Protein AF-A0A970PU96-F1 (afdb_monomer)

Secondary structure (DSSP, 8-state):
-PPP---PPPPEEEEEEEEEEEEEEETTEEEEEEEEEEEEE-S-SSS-EEEEEEEEEEEEEEGGGGHHHHS-TT-EEEEEEEEEEEEEEEEEEEEE--HHHHHHTT--TT-TTPPPP-PSPTTS-SEEEEE-PEEEEEEEEEEEEE-TTS-EEEEEEEEEEEEE--EEEEEETTEEEEEEGGGT-SS-EEEEEEEEE---

Sequence (200 aa):
GQAAAGTQAVECHWIMEVDEQVDKDIEGVKHSYHLVLLMEKAGGTDKTGTYTGKLLLKTEQDIASAQEAVFEDEIGLKGTNTIESHADGLKMNIVPFAGDVFAQYGFTKESPDAPLLPLAPIGEYDAMALVKPELSSTQTYSVVMTMEDGETADMSDVKTFISPILVKILISGADVNVCLQELNLSGGFKGTLTGIPTAP

Structure (mmCIF, N/CA/C/O backbone):
data_AF-A0A970PU96-F1
#
_entry.id   AF-A0A970PU96-F1
#
loop_
_atom_site.group_PDB
_atom_site.id
_atom_site.type_symbol
_atom_site.label_atom_id
_atom_site.label_alt_id
_atom_site.label_comp_id
_atom_site.label_asym_id
_atom_site.label_entity_id
_atom_site.label_seq_id
_atom_site.pdbx_PDB_ins_code
_atom_site.Cartn_x
_atom_site.Cartn_y
_atom_site.Cartn_z
_atom_site.occupancy
_atom_site.B_iso_or_equiv
_atom_site.auth_seq_id
_atom_site.auth_comp_id
_atom_site.auth_asym_id
_atom_site.auth_atom_id
_atom_site.pdbx_PDB_model_num
ATOM 1 N N . GLY A 1 1 ? -24.884 -23.558 40.602 1.00 37.28 1 GLY A N 1
ATOM 2 C CA . GLY A 1 1 ? -24.505 -23.068 39.268 1.00 37.28 1 GLY A CA 1
ATOM 3 C C . GLY A 1 1 ? -23.546 -21.922 39.454 1.00 37.28 1 GLY A C 1
ATOM 4 O O . GLY A 1 1 ? -23.935 -20.943 40.072 1.00 37.28 1 GLY A O 1
ATOM 5 N N . GLN A 1 2 ? -22.294 -22.078 39.033 1.00 39.50 2 GLN A N 1
ATOM 6 C CA . GLN A 1 2 ? -21.339 -20.971 38.993 1.00 39.50 2 GLN A CA 1
ATOM 7 C C . GLN A 1 2 ? -21.616 -20.158 37.730 1.00 39.50 2 GLN A C 1
ATOM 9 O O . GLN A 1 2 ? -21.638 -20.713 36.633 1.00 39.50 2 GLN A O 1
ATOM 14 N N . ALA A 1 3 ? -21.888 -18.867 37.907 1.00 43.84 3 ALA A N 1
ATOM 15 C CA . ALA A 1 3 ? -21.963 -17.913 36.814 1.00 43.84 3 ALA A CA 1
ATOM 16 C C . ALA A 1 3 ? -20.580 -17.818 36.157 1.00 43.84 3 ALA A C 1
ATOM 18 O O . ALA A 1 3 ? -19.578 -17.640 36.851 1.00 43.84 3 ALA A O 1
ATOM 19 N N . ALA A 1 4 ? -20.530 -17.970 34.834 1.00 45.22 4 ALA A N 1
ATOM 20 C CA . ALA A 1 4 ? -19.339 -17.674 34.056 1.00 45.22 4 ALA A CA 1
ATOM 21 C C . ALA A 1 4 ? -18.971 -16.204 34.294 1.00 45.22 4 ALA A C 1
ATOM 23 O O . ALA A 1 4 ? -19.791 -15.314 34.064 1.00 45.22 4 ALA A O 1
ATOM 24 N N . ALA A 1 5 ? -17.764 -15.959 34.804 1.00 45.31 5 ALA A N 1
ATOM 25 C CA . ALA A 1 5 ? -17.203 -14.622 34.868 1.00 45.31 5 ALA A CA 1
ATOM 26 C C . ALA A 1 5 ? -17.121 -14.096 33.431 1.00 45.31 5 ALA A C 1
ATOM 28 O O . ALA A 1 5 ? -16.375 -14.638 32.618 1.00 45.31 5 ALA A O 1
ATOM 29 N N . GLY A 1 6 ? -17.944 -13.100 33.101 1.00 47.41 6 GLY A N 1
ATOM 30 C CA . GLY A 1 6 ? -17.861 -12.423 31.816 1.00 47.41 6 GLY A CA 1
ATOM 31 C C . GLY A 1 6 ? -16.491 -11.772 31.712 1.00 47.41 6 GLY A C 1
ATOM 32 O O . GLY A 1 6 ? -16.154 -10.919 32.531 1.00 47.41 6 GLY A O 1
ATOM 33 N N . THR A 1 7 ? -15.684 -12.204 30.749 1.00 56.59 7 THR A N 1
ATOM 34 C CA . THR A 1 7 ? -14.430 -11.544 30.398 1.00 56.59 7 THR A CA 1
ATOM 35 C C . THR A 1 7 ? -14.779 -10.120 29.982 1.00 56.59 7 THR A C 1
ATOM 37 O O . THR A 1 7 ? -15.405 -9.904 28.945 1.00 56.59 7 THR A O 1
ATOM 40 N N . GLN A 1 8 ? -14.466 -9.146 30.834 1.00 70.25 8 GLN A N 1
ATOM 41 C CA . GLN A 1 8 ? -14.677 -7.739 30.522 1.00 70.25 8 GLN A CA 1
ATOM 42 C C . GLN A 1 8 ? -13.802 -7.391 29.316 1.00 70.25 8 GLN A C 1
ATOM 44 O O . GLN A 1 8 ? -12.616 -7.724 29.301 1.00 70.25 8 GLN A O 1
ATOM 49 N N . ALA A 1 9 ? -14.396 -6.784 28.290 1.00 78.44 9 ALA A N 1
ATOM 50 C CA . ALA A 1 9 ? -13.653 -6.386 27.104 1.00 78.44 9 ALA A CA 1
ATOM 51 C C . ALA A 1 9 ? -12.568 -5.373 27.510 1.00 78.44 9 ALA A C 1
ATOM 53 O O . ALA A 1 9 ? -12.850 -4.422 28.242 1.00 78.44 9 ALA A O 1
ATOM 54 N N . VAL A 1 10 ? -11.326 -5.638 27.103 1.00 85.06 10 VAL A N 1
ATOM 55 C CA . VAL A 1 10 ? -10.144 -4.879 27.526 1.00 85.06 10 VAL A CA 1
ATOM 56 C C . VAL A 1 10 ? -9.937 -3.713 26.571 1.00 85.06 10 VAL A C 1
ATOM 58 O O . VAL A 1 10 ? -10.007 -3.891 25.358 1.00 85.06 10 VAL A O 1
ATOM 61 N N . GLU A 1 11 ? -9.701 -2.528 27.122 1.00 90.69 11 GLU A N 1
ATOM 62 C CA . GLU A 1 11 ? -9.338 -1.350 26.339 1.00 90.69 11 GLU A CA 1
ATOM 63 C C . GLU A 1 11 ? -7.955 -1.557 25.712 1.00 90.69 11 GLU A C 1
ATOM 65 O O . GLU A 1 11 ? -6.999 -1.929 26.401 1.00 90.69 11 GLU A O 1
ATOM 70 N N . CYS A 1 12 ? -7.849 -1.319 24.407 1.00 90.75 12 CYS A N 1
ATOM 71 C CA . CYS A 1 12 ? -6.622 -1.549 23.659 1.00 90.75 12 CYS A CA 1
ATOM 72 C C . CYS A 1 12 ? -6.219 -0.319 22.843 1.00 90.75 12 CYS A C 1
ATOM 74 O O . CYS A 1 12 ? -7.051 0.401 22.294 1.00 90.75 12 CYS A O 1
ATOM 76 N N . HIS A 1 13 ? -4.913 -0.130 22.699 1.00 93.06 13 HIS A N 1
ATOM 77 C CA . HIS A 1 13 ? -4.328 0.626 21.606 1.00 93.06 13 HIS A CA 1
ATOM 78 C C . HIS A 1 13 ? -4.137 -0.325 20.425 1.00 93.06 13 HIS A C 1
ATOM 80 O O . HIS A 1 13 ? -3.474 -1.353 20.557 1.00 93.06 13 HIS A O 1
ATOM 86 N N . TRP A 1 14 ? -4.762 -0.017 19.295 1.00 95.62 14 TRP A N 1
ATOM 87 C CA . TRP A 1 14 ? -4.780 -0.902 18.136 1.00 95.62 14 TRP A CA 1
ATOM 88 C C . TRP A 1 14 ? -3.789 -0.419 17.086 1.00 95.62 14 TRP A C 1
ATOM 90 O O . TRP A 1 14 ? -3.858 0.739 16.676 1.00 95.62 14 TRP A O 1
ATOM 100 N N . ILE A 1 15 ? -2.919 -1.315 16.629 1.00 97.00 15 ILE A N 1
ATOM 101 C CA . ILE A 1 15 ? -1.904 -1.050 15.609 1.00 97.00 15 ILE A CA 1
ATOM 102 C C . ILE A 1 15 ? -2.126 -2.011 14.445 1.00 97.00 15 ILE A C 1
ATOM 104 O O . ILE A 1 15 ? -2.176 -3.226 14.639 1.00 97.00 15 ILE A O 1
ATOM 108 N N . MET A 1 16 ? -2.279 -1.461 13.246 1.00 97.62 16 MET A N 1
ATOM 109 C CA . MET A 1 16 ? -2.297 -2.195 11.987 1.00 97.62 16 MET A CA 1
ATOM 110 C C . MET A 1 16 ? -0.993 -1.930 11.243 1.00 97.62 16 MET A C 1
ATOM 112 O O . MET A 1 16 ? -0.669 -0.775 10.960 1.00 97.62 16 MET A O 1
ATOM 116 N N . GLU A 1 17 ? -0.299 -3.008 10.897 1.00 98.00 17 GLU A N 1
ATOM 117 C CA . GLU A 1 17 ? 0.993 -2.976 10.218 1.00 98.00 17 GLU A CA 1
ATOM 118 C C . GLU A 1 17 ? 0.951 -3.857 8.971 1.00 98.00 17 GLU A C 1
ATOM 120 O O . GLU A 1 17 ? 0.563 -5.024 9.030 1.00 98.00 17 GLU A O 1
ATOM 125 N N . VAL A 1 18 ? 1.366 -3.295 7.842 1.00 97.88 18 VAL A N 1
ATOM 126 C CA . VAL A 1 18 ? 1.671 -4.003 6.595 1.00 97.88 18 VAL A CA 1
ATOM 127 C C . VAL A 1 18 ? 3.055 -3.544 6.181 1.00 97.88 18 VAL A C 1
ATOM 129 O O . VAL A 1 18 ? 3.303 -2.342 6.129 1.00 97.88 18 VAL A O 1
ATOM 132 N N . ASP A 1 19 ? 3.929 -4.494 5.895 1.00 98.06 19 ASP A N 1
ATOM 133 C CA . ASP A 1 19 ? 5.249 -4.273 5.316 1.00 98.06 19 ASP A CA 1
ATOM 134 C C . ASP A 1 19 ? 5.531 -5.492 4.439 1.00 98.06 19 ASP A C 1
ATOM 136 O O . ASP A 1 19 ? 6.025 -6.519 4.905 1.00 98.06 19 ASP A O 1
ATOM 140 N N . GLU A 1 20 ? 5.065 -5.433 3.193 1.00 97.06 20 GLU A N 1
ATOM 141 C CA . GLU A 1 20 ? 5.163 -6.568 2.280 1.00 97.06 20 GLU A CA 1
ATOM 142 C C . GLU A 1 20 ? 5.529 -6.119 0.871 1.00 97.06 20 GLU A C 1
ATOM 144 O O . GLU A 1 20 ? 4.997 -5.137 0.339 1.00 97.06 20 GLU A O 1
ATOM 149 N N . GLN A 1 21 ? 6.439 -6.881 0.265 1.00 96.19 21 GLN A N 1
ATOM 150 C CA . GLN A 1 21 ? 6.791 -6.781 -1.139 1.00 96.19 21 GLN A CA 1
ATOM 151 C C . GLN A 1 21 ? 6.145 -7.922 -1.930 1.00 96.19 21 GLN A C 1
ATOM 153 O O . GLN A 1 21 ? 6.238 -9.090 -1.553 1.00 96.19 21 GLN A O 1
ATOM 158 N N . VAL A 1 22 ? 5.529 -7.575 -3.055 1.00 93.06 22 VAL A N 1
ATOM 159 C CA . VAL A 1 22 ? 4.952 -8.502 -4.026 1.00 93.06 22 VAL A CA 1
ATOM 160 C C . VAL A 1 22 ? 5.602 -8.244 -5.376 1.00 93.06 22 VAL A C 1
ATOM 162 O O . VAL A 1 22 ? 5.535 -7.131 -5.896 1.00 93.06 22 VAL A O 1
ATOM 165 N N . ASP A 1 23 ? 6.176 -9.286 -5.968 1.00 92.81 23 ASP A N 1
ATOM 166 C CA . ASP A 1 23 ? 6.758 -9.218 -7.304 1.00 92.81 23 ASP A CA 1
ATOM 167 C C . ASP A 1 23 ? 5.820 -9.866 -8.333 1.00 92.81 23 ASP A C 1
ATOM 169 O O . ASP A 1 23 ? 5.140 -10.861 -8.058 1.00 92.81 23 ASP A O 1
ATOM 173 N N . LYS A 1 24 ? 5.777 -9.297 -9.538 1.00 88.88 24 LYS A N 1
ATOM 174 C CA . LYS A 1 24 ? 5.009 -9.813 -10.672 1.00 88.88 24 LYS A CA 1
ATOM 175 C C . LYS A 1 24 ? 5.795 -9.715 -11.964 1.00 88.88 24 LYS A C 1
ATOM 177 O O . LYS A 1 24 ? 6.539 -8.769 -12.176 1.00 88.88 24 LYS A O 1
ATOM 182 N N . ASP A 1 25 ? 5.541 -10.662 -12.850 1.00 86.88 25 ASP A N 1
ATOM 183 C CA . ASP A 1 25 ? 5.904 -10.560 -14.257 1.00 86.88 25 ASP A CA 1
ATOM 184 C C . ASP A 1 25 ? 4.649 -10.159 -15.040 1.00 86.88 25 ASP A C 1
ATOM 186 O O . ASP A 1 25 ? 3.601 -10.806 -14.915 1.00 86.88 25 ASP A O 1
ATOM 190 N N . ILE A 1 26 ? 4.727 -9.049 -15.771 1.00 83.38 26 ILE A N 1
ATOM 191 C CA . ILE A 1 26 ? 3.663 -8.559 -16.643 1.00 83.38 26 ILE A CA 1
ATOM 192 C C . ILE A 1 26 ? 4.275 -8.384 -18.027 1.00 83.38 26 ILE A C 1
ATOM 194 O O . ILE A 1 26 ? 5.062 -7.472 -18.251 1.00 83.38 26 ILE A O 1
ATOM 198 N N . GLU A 1 27 ? 3.906 -9.271 -18.952 1.00 81.31 27 GLU A N 1
ATOM 199 C CA . GLU A 1 27 ? 4.378 -9.227 -20.343 1.00 81.31 27 GLU A CA 1
ATOM 200 C C . GLU A 1 27 ? 5.920 -9.239 -20.463 1.00 81.31 27 GLU A C 1
ATOM 202 O O . GLU A 1 27 ? 6.488 -8.598 -21.342 1.00 81.31 27 GLU A O 1
ATOM 207 N N . GLY A 1 28 ? 6.609 -9.966 -19.572 1.00 81.06 28 GLY A N 1
ATOM 208 C CA . 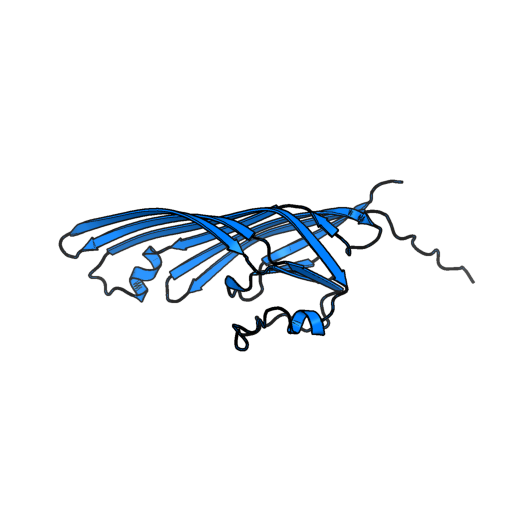GLY A 1 28 ? 8.072 -10.059 -19.531 1.00 81.06 28 GLY A CA 1
ATOM 209 C C . GLY A 1 28 ? 8.748 -8.926 -18.761 1.00 81.06 28 GLY A C 1
ATOM 210 O O . GLY A 1 28 ? 9.954 -8.974 -18.536 1.00 81.06 28 GLY A O 1
ATOM 211 N N . VAL A 1 29 ? 7.991 -7.920 -18.316 1.00 85.31 29 VAL A N 1
ATOM 212 C CA . VAL A 1 29 ? 8.489 -6.867 -17.432 1.00 85.31 29 VAL A CA 1
ATOM 213 C C . VAL A 1 29 ? 8.334 -7.322 -15.987 1.00 85.31 29 VAL A C 1
ATOM 215 O O . VAL A 1 29 ? 7.236 -7.639 -15.529 1.00 85.31 29 VAL A O 1
ATOM 218 N N . LYS A 1 30 ? 9.425 -7.309 -15.228 1.00 91.31 30 LYS A N 1
ATOM 219 C CA . LYS A 1 30 ? 9.403 -7.531 -13.783 1.00 91.31 30 LYS A CA 1
ATOM 220 C C . LYS A 1 30 ? 8.974 -6.254 -13.076 1.00 91.31 30 LYS A C 1
ATOM 222 O O . LYS A 1 30 ? 9.624 -5.214 -13.176 1.00 91.31 30 LYS A O 1
ATOM 227 N N . HIS A 1 31 ? 7.894 -6.370 -12.325 1.00 92.38 31 HIS A N 1
ATOM 228 C CA . HIS A 1 31 ? 7.364 -5.357 -11.435 1.00 92.38 31 HIS A CA 1
ATOM 229 C C . HIS A 1 31 ? 7.593 -5.775 -9.985 1.00 92.38 31 HIS A C 1
ATOM 231 O O . HIS A 1 31 ? 7.280 -6.904 -9.613 1.00 92.38 31 HIS A O 1
ATOM 237 N N . SER A 1 32 ? 8.067 -4.849 -9.161 1.00 95.38 32 SER A N 1
ATOM 238 C CA . SER A 1 32 ? 8.110 -4.996 -7.710 1.00 95.38 32 SER A CA 1
ATOM 239 C C . SER A 1 32 ? 7.213 -3.950 -7.069 1.00 95.38 32 SER A C 1
ATOM 241 O O . SER A 1 32 ? 7.280 -2.769 -7.414 1.00 95.38 32 SER A O 1
ATOM 243 N N . TYR A 1 33 ? 6.355 -4.380 -6.151 1.00 95.81 33 TYR A N 1
ATOM 244 C CA . TYR A 1 33 ? 5.461 -3.511 -5.398 1.00 95.81 33 TYR A CA 1
ATOM 245 C C . TYR A 1 33 ? 5.724 -3.703 -3.914 1.00 95.81 33 TYR A C 1
ATOM 247 O O . TYR A 1 33 ? 5.554 -4.804 -3.406 1.00 95.81 33 TYR A O 1
ATOM 255 N N . HIS A 1 34 ? 6.085 -2.642 -3.203 1.00 97.62 34 HIS A N 1
ATOM 256 C CA . HIS A 1 34 ? 6.305 -2.665 -1.759 1.00 97.62 34 HIS A CA 1
ATOM 257 C C . HIS A 1 34 ? 5.325 -1.716 -1.081 1.00 97.62 34 HIS A C 1
ATOM 259 O O . HIS A 1 34 ? 5.324 -0.514 -1.358 1.00 97.62 34 HIS A O 1
ATOM 265 N N . LEU A 1 35 ? 4.460 -2.263 -0.226 1.00 97.75 35 LEU A N 1
ATOM 266 C CA . LEU A 1 35 ? 3.501 -1.491 0.556 1.00 97.75 35 LEU A CA 1
ATOM 267 C C . LEU A 1 35 ? 3.922 -1.485 2.020 1.00 97.75 35 LEU A C 1
ATOM 269 O O . LEU A 1 35 ? 4.015 -2.538 2.648 1.00 97.75 35 LEU A O 1
ATOM 273 N N . VAL A 1 36 ? 4.055 -0.279 2.568 1.00 98.19 36 VAL A N 1
ATOM 274 C CA . VAL A 1 36 ? 4.124 -0.039 4.005 1.00 98.19 36 VAL A CA 1
ATOM 275 C C . VAL A 1 36 ? 2.868 0.714 4.436 1.00 98.19 36 VAL A C 1
ATOM 277 O O . VAL A 1 36 ? 2.602 1.823 3.970 1.00 98.19 36 VAL A O 1
ATOM 280 N N . LEU A 1 37 ? 2.086 0.124 5.335 1.00 97.88 37 LEU A N 1
ATOM 281 C CA . LEU A 1 37 ? 0.922 0.747 5.964 1.00 97.88 37 LEU A CA 1
ATOM 282 C C . LEU A 1 37 ? 1.091 0.647 7.476 1.00 97.88 37 LEU A C 1
ATOM 284 O O . LEU A 1 37 ? 1.153 -0.453 8.015 1.00 97.88 37 LEU A O 1
ATOM 288 N N . LEU A 1 38 ? 1.115 1.791 8.152 1.00 97.81 38 LEU A N 1
ATOM 289 C CA . LEU A 1 38 ? 1.145 1.855 9.610 1.00 97.81 38 LEU A CA 1
ATOM 290 C C . LEU A 1 38 ? -0.011 2.726 10.075 1.00 97.81 38 LEU A C 1
ATOM 292 O O . LEU A 1 38 ? -0.047 3.919 9.771 1.00 97.81 38 LEU A O 1
ATOM 296 N N . MET A 1 39 ? -0.962 2.127 10.784 1.00 97.69 39 MET A N 1
ATOM 297 C CA . MET A 1 39 ? -2.206 2.773 11.185 1.00 97.69 39 MET A CA 1
ATOM 298 C C . MET A 1 39 ? -2.508 2.485 12.649 1.00 97.69 39 MET A C 1
ATOM 300 O O . MET A 1 39 ? -2.465 1.340 13.086 1.00 97.69 39 MET A O 1
ATOM 304 N N . GLU A 1 40 ? -2.902 3.514 13.389 1.00 97.19 40 GLU A N 1
ATOM 305 C CA . GLU A 1 40 ? -3.177 3.410 14.818 1.00 97.19 40 GLU A CA 1
ATOM 306 C C . GLU A 1 40 ? -4.592 3.874 15.150 1.00 97.19 40 GLU A C 1
ATOM 308 O O . GLU A 1 40 ? -5.083 4.872 14.614 1.00 97.19 40 GLU A O 1
ATOM 313 N N . LYS A 1 41 ? -5.228 3.184 16.095 1.00 95.38 41 LYS A N 1
ATOM 314 C CA . LYS A 1 41 ? -6.453 3.626 16.761 1.00 95.38 41 LYS A CA 1
ATOM 315 C C . LYS A 1 41 ? -6.209 3.694 18.264 1.00 95.38 41 LYS A C 1
ATOM 317 O O . LYS A 1 41 ? -5.859 2.707 18.913 1.00 95.38 41 LYS A O 1
ATOM 322 N N . ALA A 1 42 ? -6.433 4.878 18.825 1.00 87.25 42 ALA A N 1
ATOM 323 C CA . ALA A 1 42 ? -6.397 5.081 20.264 1.00 87.25 42 ALA A CA 1
ATOM 324 C C . ALA A 1 42 ? -7.686 4.552 20.908 1.00 87.25 42 ALA A C 1
ATOM 326 O O . ALA A 1 42 ? -8.780 5.022 20.588 1.00 87.25 42 ALA A O 1
ATOM 327 N N . GLY A 1 43 ? -7.535 3.607 21.834 1.00 82.69 43 GLY A N 1
ATOM 328 C CA . GLY A 1 43 ? -8.625 3.091 22.651 1.00 82.69 43 GLY A CA 1
ATOM 329 C C . GLY A 1 43 ? -9.640 2.221 21.904 1.00 82.69 43 GLY A C 1
ATOM 330 O O . GLY A 1 43 ? -9.517 1.882 20.721 1.00 82.69 43 GLY A O 1
ATOM 331 N N . GLY A 1 44 ? -10.693 1.876 22.628 1.00 86.50 44 GLY A N 1
ATOM 332 C CA . GLY A 1 44 ? -11.742 0.945 22.270 1.00 86.50 44 GLY A CA 1
ATOM 333 C C . GLY A 1 44 ? -11.418 -0.502 22.628 1.00 86.50 44 GLY A C 1
ATOM 334 O O . GLY A 1 44 ? -10.272 -0.956 22.621 1.00 86.50 44 GLY A O 1
ATOM 335 N N . THR A 1 45 ? -12.491 -1.246 22.858 1.00 88.38 45 THR A N 1
ATOM 336 C CA . THR A 1 45 ? -12.470 -2.656 23.249 1.00 88.38 45 THR A CA 1
ATOM 337 C C . THR A 1 45 ? -12.548 -3.623 22.067 1.00 88.38 45 THR A C 1
ATOM 339 O O . THR A 1 45 ? -12.498 -4.839 22.252 1.00 88.38 45 THR A O 1
ATOM 342 N N . ASP A 1 46 ? -12.662 -3.096 20.846 1.00 89.50 46 ASP A N 1
ATOM 343 C CA . ASP A 1 46 ? -12.696 -3.860 19.604 1.00 89.50 46 ASP A CA 1
ATOM 344 C C . ASP A 1 46 ? -11.888 -3.189 18.478 1.00 89.50 46 ASP A C 1
ATOM 346 O O . ASP A 1 46 ? -11.475 -2.025 18.565 1.00 89.50 46 ASP A O 1
ATOM 350 N N . LYS A 1 47 ? -11.674 -3.955 17.402 1.00 90.19 47 LYS A N 1
ATOM 351 C CA . LYS A 1 47 ? -10.889 -3.554 16.229 1.00 90.19 47 LYS A CA 1
ATOM 352 C C . LYS A 1 47 ? -11.544 -2.504 15.333 1.00 90.19 47 LYS A C 1
ATOM 354 O O . LYS A 1 47 ? -10.861 -1.950 14.474 1.00 90.19 47 LYS A O 1
ATOM 359 N N . THR A 1 48 ? -12.836 -2.238 15.483 1.00 94.00 48 THR A N 1
ATOM 360 C CA . THR A 1 48 ? -13.560 -1.274 14.648 1.00 94.00 48 THR A CA 1
ATOM 361 C C . THR A 1 48 ? -13.324 0.152 15.135 1.00 94.00 48 THR A C 1
ATOM 363 O O . THR A 1 48 ? -12.924 0.382 16.274 1.00 94.00 48 THR A O 1
ATOM 366 N N . GLY A 1 49 ? -13.541 1.132 14.261 1.00 94.44 49 GLY A N 1
ATOM 367 C CA . GLY A 1 49 ? -13.386 2.553 14.553 1.00 94.44 49 GLY A CA 1
ATOM 368 C C . GLY A 1 49 ? -12.401 3.253 13.625 1.00 94.44 49 GLY A C 1
ATOM 369 O O . GLY A 1 49 ? -12.007 2.738 12.580 1.00 94.44 49 GLY A O 1
ATOM 370 N N . THR A 1 50 ? -12.040 4.477 13.992 1.00 96.44 50 THR A N 1
ATOM 371 C CA . THR A 1 50 ? -11.177 5.334 13.182 1.00 96.44 50 THR A CA 1
ATOM 372 C C . THR A 1 50 ? -9.710 5.067 13.483 1.00 96.44 50 THR A C 1
ATOM 374 O O . THR A 1 50 ? -9.286 5.210 14.627 1.00 96.44 50 THR A O 1
ATOM 377 N N . TYR A 1 51 ? -8.945 4.770 12.438 1.00 97.25 51 TYR A N 1
ATOM 378 C CA . TYR A 1 51 ? -7.494 4.664 12.477 1.00 97.25 51 TYR A CA 1
ATOM 379 C C . TYR A 1 51 ? -6.871 5.847 11.743 1.00 97.25 51 TYR A C 1
ATOM 381 O O . TYR A 1 51 ? -7.411 6.329 10.740 1.00 97.25 51 TYR A O 1
ATOM 389 N N . THR A 1 52 ? -5.720 6.294 12.231 1.00 97.38 52 THR A N 1
ATOM 390 C CA . THR A 1 52 ? -4.902 7.338 11.613 1.00 97.38 52 THR A CA 1
ATOM 391 C C . THR A 1 52 ? -3.468 6.874 11.454 1.00 97.38 52 THR A C 1
ATOM 393 O O . THR A 1 52 ? -2.950 6.196 12.335 1.00 97.38 52 THR A O 1
ATOM 396 N N . GLY A 1 53 ? -2.817 7.245 10.358 1.00 96.69 53 GLY A N 1
ATOM 397 C CA . GLY A 1 53 ? -1.461 6.781 10.116 1.00 96.69 53 GLY A CA 1
ATOM 398 C C . GLY A 1 53 ? -0.894 7.200 8.774 1.00 96.69 53 GLY A C 1
ATOM 399 O O . GLY A 1 53 ? -1.145 8.313 8.304 1.00 96.69 53 GLY A O 1
ATOM 400 N N . LYS A 1 54 ? -0.082 6.324 8.189 1.00 96.94 54 LYS A N 1
ATOM 401 C CA . LYS A 1 54 ? 0.682 6.596 6.973 1.00 96.94 54 LYS A CA 1
ATOM 402 C C . LYS A 1 54 ? 0.656 5.412 6.024 1.00 96.94 54 LYS A C 1
ATOM 404 O O . LYS A 1 54 ? 0.610 4.263 6.456 1.00 96.94 54 LYS A O 1
ATOM 409 N N . LEU A 1 55 ? 0.742 5.725 4.739 1.00 96.88 55 LEU A N 1
ATOM 410 C CA . LEU A 1 55 ? 0.903 4.758 3.662 1.00 96.88 55 LEU A CA 1
ATOM 411 C C . LEU A 1 55 ? 2.105 5.167 2.816 1.00 96.88 55 LEU A C 1
ATOM 413 O O . LEU A 1 55 ? 2.211 6.333 2.436 1.00 96.88 55 LEU A O 1
ATOM 417 N N . LEU A 1 56 ? 2.964 4.205 2.501 1.00 97.38 56 LEU A N 1
ATOM 418 C CA . LEU A 1 56 ? 3.997 4.301 1.480 1.00 97.38 56 LEU A CA 1
ATOM 419 C C . LEU A 1 56 ? 3.810 3.144 0.504 1.00 97.38 56 LEU A C 1
ATOM 421 O O . LEU A 1 56 ? 3.717 1.992 0.911 1.00 97.38 56 LEU A O 1
ATOM 425 N N . LEU A 1 57 ? 3.761 3.458 -0.783 1.00 97.25 57 LEU A N 1
ATOM 426 C CA . LEU A 1 57 ? 3.759 2.484 -1.861 1.00 97.25 57 LEU A CA 1
ATOM 427 C C . LEU A 1 57 ? 4.946 2.782 -2.766 1.00 97.25 57 LEU A C 1
ATOM 429 O O . LEU A 1 57 ? 5.019 3.856 -3.361 1.00 97.25 57 LEU A O 1
ATOM 433 N N . LYS A 1 58 ? 5.841 1.813 -2.907 1.00 97.12 58 LYS A N 1
ATOM 434 C CA . LYS A 1 58 ? 6.905 1.843 -3.900 1.00 97.12 58 LYS A CA 1
ATOM 435 C C . LYS A 1 58 ? 6.574 0.864 -5.013 1.00 97.12 58 LYS A C 1
ATOM 437 O O . LYS A 1 58 ? 6.216 -0.279 -4.755 1.00 97.12 58 LYS A O 1
ATOM 442 N N . THR A 1 59 ? 6.680 1.322 -6.250 1.00 95.38 59 THR A N 1
ATOM 443 C CA . THR A 1 59 ? 6.588 0.492 -7.448 1.00 95.38 59 THR A CA 1
ATOM 444 C C . THR A 1 59 ? 7.893 0.609 -8.209 1.00 95.38 59 THR A C 1
ATOM 446 O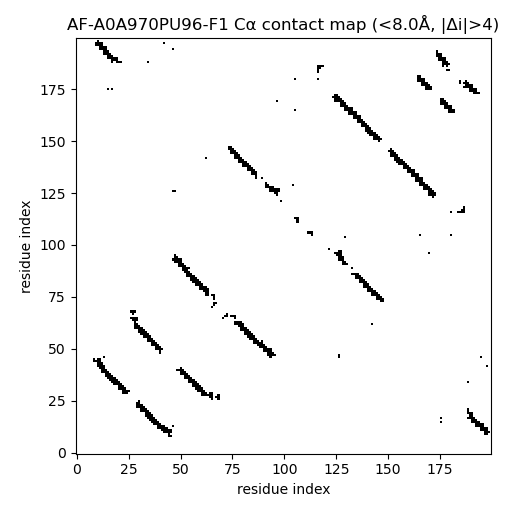 O . THR A 1 59 ? 8.344 1.718 -8.475 1.00 95.38 59 THR A O 1
ATOM 449 N N . GLU A 1 60 ? 8.481 -0.511 -8.592 1.00 95.38 60 GLU A N 1
ATOM 450 C CA . GLU A 1 60 ? 9.654 -0.568 -9.456 1.00 95.38 60 GLU A CA 1
ATOM 451 C C . GLU A 1 60 ? 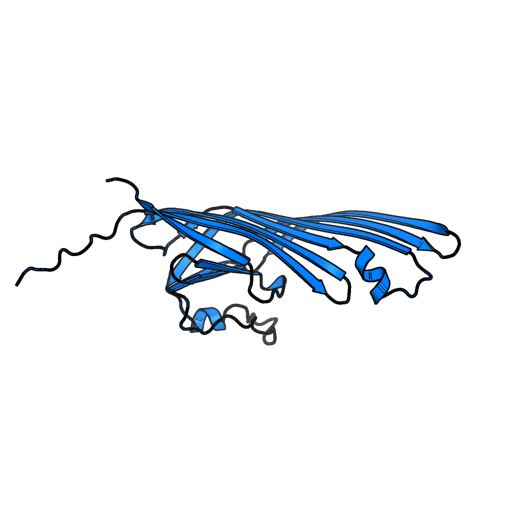9.350 -1.440 -10.667 1.00 95.38 60 GLU A C 1
ATOM 453 O O . GLU A 1 60 ? 8.706 -2.479 -10.550 1.00 95.38 60 GLU A O 1
ATOM 458 N N . GLN A 1 61 ? 9.794 -1.004 -11.839 1.00 92.62 61 GLN A N 1
ATOM 459 C CA . GLN A 1 61 ? 9.711 -1.753 -13.085 1.00 92.62 61 GLN A CA 1
ATOM 460 C C . GLN A 1 61 ? 11.127 -1.903 -13.626 1.00 92.62 61 GLN A C 1
ATOM 462 O O . GLN A 1 61 ? 11.809 -0.899 -13.854 1.00 92.62 61 GLN A O 1
ATOM 467 N N . ASP A 1 62 ? 11.559 -3.143 -13.822 1.00 89.81 62 ASP A N 1
ATOM 468 C CA . ASP A 1 62 ? 12.826 -3.460 -14.468 1.00 89.81 62 ASP A CA 1
ATOM 469 C C . ASP A 1 62 ? 12.609 -3.524 -15.979 1.00 89.81 62 ASP A C 1
ATOM 471 O O . ASP A 1 62 ? 12.141 -4.520 -16.527 1.00 89.81 62 ASP A O 1
ATOM 475 N N . ILE A 1 63 ? 12.952 -2.443 -16.669 1.00 82.12 63 ILE A N 1
ATOM 476 C CA . ILE A 1 63 ? 12.742 -2.325 -18.113 1.00 82.12 63 ILE A CA 1
ATOM 477 C C . ILE A 1 63 ? 13.693 -3.262 -18.871 1.00 82.12 63 ILE A C 1
ATOM 479 O O . ILE A 1 63 ? 13.375 -3.689 -19.978 1.00 82.12 63 ILE A O 1
ATOM 483 N N . ALA A 1 64 ? 14.827 -3.643 -18.271 1.00 80.81 64 ALA A N 1
ATOM 484 C CA . ALA A 1 64 ? 15.765 -4.566 -18.904 1.00 80.81 64 ALA A CA 1
ATOM 485 C C . ALA A 1 64 ? 15.168 -5.968 -19.078 1.00 80.81 64 ALA A C 1
ATOM 487 O O . ALA A 1 64 ? 15.480 -6.656 -20.045 1.00 80.81 64 ALA A O 1
ATOM 488 N N . SER A 1 65 ? 14.263 -6.376 -18.184 1.00 78.88 65 SER A N 1
ATOM 489 C CA . SER A 1 65 ? 13.567 -7.662 -18.314 1.00 78.88 65 SER A CA 1
ATOM 490 C C . SER A 1 65 ? 12.662 -7.745 -19.553 1.00 78.88 65 SER A C 1
ATOM 492 O O . SER A 1 65 ? 12.483 -8.829 -20.101 1.00 78.88 65 SER A O 1
ATOM 494 N N . ALA A 1 66 ? 12.209 -6.600 -20.080 1.00 71.25 66 ALA A N 1
ATOM 495 C CA . ALA A 1 66 ? 11.425 -6.529 -21.313 1.00 71.25 66 ALA A CA 1
ATOM 496 C C . ALA A 1 66 ? 12.227 -6.892 -22.574 1.00 71.25 66 ALA A C 1
ATOM 498 O O . ALA A 1 66 ? 11.624 -7.141 -23.617 1.00 71.25 66 ALA A O 1
ATOM 499 N N . GLN A 1 67 ? 13.566 -6.887 -22.507 1.00 70.44 67 GLN A N 1
ATOM 500 C CA . GLN A 1 67 ? 14.422 -7.110 -23.672 1.00 70.44 67 GLN A 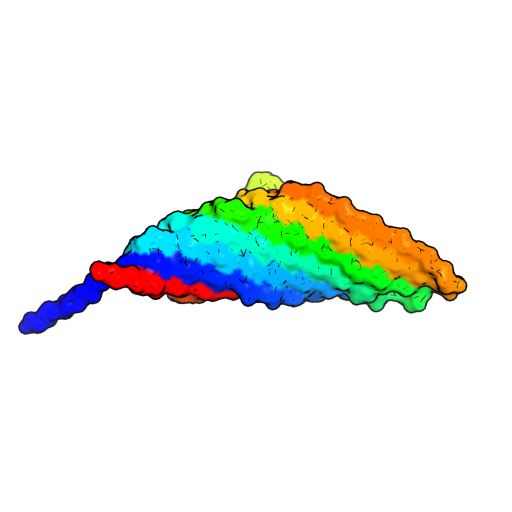CA 1
ATOM 501 C C . GLN A 1 67 ? 14.114 -8.463 -24.323 1.00 70.44 67 GLN A C 1
ATOM 503 O O . GLN A 1 67 ? 13.780 -8.491 -25.498 1.00 70.44 67 GLN A O 1
ATOM 508 N N . GLU A 1 68 ? 14.089 -9.547 -23.546 1.00 64.94 68 GLU A N 1
ATOM 509 C CA . GLU A 1 68 ? 13.806 -10.900 -24.056 1.00 64.94 68 GLU A CA 1
ATOM 510 C C . GLU A 1 68 ? 12.366 -11.070 -24.578 1.00 64.94 68 GLU A C 1
ATOM 512 O O . GLU A 1 68 ? 12.098 -11.965 -25.378 1.00 64.94 68 GLU A O 1
ATOM 517 N N . ALA A 1 69 ? 11.429 -10.234 -24.122 1.00 62.50 69 ALA A N 1
ATOM 518 C CA . ALA A 1 69 ? 10.010 -10.347 -24.455 1.00 62.50 69 ALA A CA 1
ATOM 519 C C . ALA A 1 69 ? 9.586 -9.494 -25.662 1.00 62.50 69 ALA A C 1
ATOM 521 O O . ALA A 1 69 ? 8.604 -9.828 -26.327 1.00 62.50 69 ALA A O 1
ATOM 522 N N . VAL A 1 70 ? 10.291 -8.390 -25.931 1.00 62.81 70 VAL A N 1
ATOM 523 C CA . VAL A 1 70 ? 9.860 -7.360 -26.893 1.00 62.81 70 VAL A CA 1
ATOM 524 C C . VAL A 1 70 ? 10.875 -7.128 -28.010 1.00 62.81 70 VAL A C 1
ATOM 526 O O . VAL A 1 70 ? 10.474 -6.790 -29.124 1.00 62.81 70 VAL A O 1
ATOM 529 N N . PHE A 1 71 ? 12.169 -7.304 -27.745 1.00 63.25 71 PHE A N 1
ATOM 530 C CA . PHE A 1 71 ? 13.228 -6.995 -28.699 1.00 63.25 71 PHE A CA 1
ATOM 531 C C . PHE A 1 71 ? 13.988 -8.281 -29.042 1.00 63.25 71 PHE A C 1
ATOM 533 O O . PHE A 1 71 ? 14.629 -8.882 -28.186 1.00 63.25 71 PHE A O 1
ATOM 540 N N . GLU A 1 72 ? 13.915 -8.718 -30.304 1.00 59.75 72 GLU A N 1
ATOM 541 C CA . GLU A 1 72 ? 14.884 -9.688 -30.836 1.00 59.75 72 GLU A CA 1
ATOM 542 C C . GLU A 1 72 ? 16.302 -9.109 -30.620 1.00 59.75 72 GLU A C 1
ATOM 544 O O . GLU A 1 72 ? 16.439 -7.886 -30.591 1.00 59.75 72 GLU A O 1
ATOM 549 N N . ASP A 1 73 ? 17.316 -9.963 -30.403 1.00 62.69 73 ASP A N 1
ATOM 550 C CA . ASP A 1 73 ? 18.666 -9.710 -29.823 1.00 62.69 73 ASP A CA 1
ATOM 551 C C . ASP A 1 73 ? 19.512 -8.526 -30.386 1.00 62.69 73 ASP A C 1
ATOM 553 O O . ASP A 1 73 ? 20.671 -8.340 -30.012 1.00 62.69 73 ASP A O 1
ATOM 557 N N . GLU A 1 74 ? 18.951 -7.717 -31.273 1.00 64.50 74 GLU A N 1
ATOM 558 C CA . GLU A 1 74 ? 19.530 -6.598 -32.014 1.00 64.50 74 GLU A CA 1
ATOM 559 C C . GLU A 1 74 ? 19.520 -5.264 -31.231 1.00 64.50 74 GLU A C 1
ATOM 561 O O . GLU A 1 74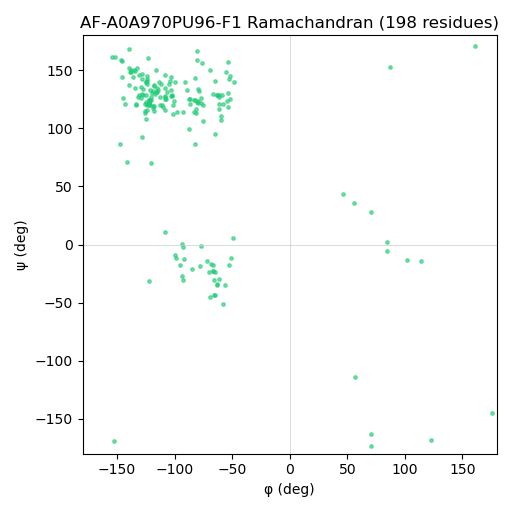 ? 20.315 -4.368 -31.517 1.00 64.50 74 GLU A O 1
ATOM 566 N N . ILE A 1 75 ? 18.667 -5.108 -30.205 1.00 73.38 75 ILE A N 1
ATOM 567 C CA . ILE A 1 75 ? 18.591 -3.874 -29.395 1.00 73.38 75 ILE A CA 1
ATOM 568 C C . ILE A 1 75 ? 18.784 -4.186 -27.908 1.00 73.38 75 ILE A C 1
ATOM 570 O O . ILE A 1 75 ? 18.022 -4.932 -27.295 1.00 73.38 75 ILE A O 1
ATOM 574 N N . GLY A 1 76 ? 19.791 -3.559 -27.297 1.00 78.50 76 GLY A N 1
ATOM 575 C CA . GLY A 1 76 ? 20.010 -3.602 -25.855 1.00 78.50 76 GLY A CA 1
ATOM 576 C C . GLY A 1 76 ? 19.132 -2.582 -25.139 1.00 78.50 76 GLY A C 1
ATOM 577 O O . GLY A 1 76 ? 19.232 -1.388 -25.421 1.00 78.50 76 GLY A O 1
ATOM 578 N N . LEU A 1 77 ? 18.317 -3.023 -24.180 1.00 81.88 77 LEU A N 1
ATOM 579 C CA . LEU A 1 77 ? 17.494 -2.132 -23.367 1.00 81.88 77 LEU A CA 1
ATOM 580 C C . LEU A 1 77 ? 17.829 -2.321 -21.892 1.00 81.88 77 LEU A C 1
ATOM 582 O O . LEU A 1 77 ? 17.768 -3.420 -21.352 1.00 81.88 77 LEU A O 1
ATOM 586 N N . LYS A 1 78 ? 18.189 -1.230 -21.219 1.00 86.12 78 LYS A N 1
ATOM 587 C CA . LYS A 1 78 ? 18.410 -1.210 -19.772 1.00 86.12 78 LYS A CA 1
ATOM 588 C C . LYS A 1 78 ? 17.666 -0.046 -19.173 1.00 86.12 78 LYS A C 1
ATOM 590 O O . LYS A 1 78 ? 17.599 1.020 -19.773 1.00 86.12 78 LYS A O 1
ATOM 595 N N . GLY A 1 79 ? 17.155 -0.216 -17.967 1.00 86.81 79 GLY A N 1
ATOM 596 C CA . GLY A 1 79 ? 16.544 0.897 -17.276 1.00 86.81 79 GLY A CA 1
ATOM 597 C C . GLY A 1 79 ? 15.630 0.482 -16.154 1.00 86.81 79 GLY A C 1
ATOM 598 O O . GLY A 1 79 ? 15.292 -0.690 -15.998 1.00 86.81 79 GLY A O 1
ATOM 599 N N . THR A 1 80 ? 15.211 1.481 -15.398 1.00 90.00 80 THR A N 1
ATOM 600 C CA . THR A 1 80 ? 14.233 1.323 -14.335 1.00 90.00 80 THR A CA 1
ATOM 601 C C . THR A 1 80 ? 13.196 2.428 -14.418 1.00 90.00 80 THR A C 1
ATOM 603 O O . THR A 1 80 ? 13.477 3.549 -14.849 1.00 90.00 80 THR A O 1
ATOM 606 N N . ASN A 1 81 ? 11.981 2.104 -13.995 1.00 92.62 81 ASN A N 1
ATOM 607 C CA . ASN A 1 81 ? 10.945 3.078 -13.694 1.00 92.62 81 ASN A CA 1
ATOM 608 C C . ASN A 1 81 ? 10.492 2.848 -12.253 1.00 92.62 81 ASN A C 1
ATOM 610 O O . ASN A 1 81 ? 9.955 1.791 -11.931 1.00 92.62 81 ASN A O 1
ATOM 614 N N . THR A 1 82 ? 10.727 3.828 -11.391 1.00 96.00 82 THR A N 1
ATOM 615 C CA . THR A 1 82 ? 10.382 3.781 -9.972 1.00 96.00 82 THR A CA 1
ATOM 616 C C . THR A 1 82 ? 9.335 4.838 -9.675 1.00 96.00 82 THR A C 1
ATOM 618 O O . THR A 1 82 ? 9.505 5.997 -10.042 1.00 96.00 82 THR A O 1
ATOM 621 N N . ILE A 1 83 ? 8.270 4.458 -8.978 1.00 96.50 83 ILE A N 1
ATOM 622 C CA . ILE A 1 83 ? 7.254 5.365 -8.448 1.00 96.50 83 ILE A CA 1
ATOM 623 C C . ILE A 1 83 ? 7.215 5.181 -6.937 1.00 96.50 83 ILE A C 1
ATOM 625 O O . ILE A 1 83 ? 6.928 4.089 -6.454 1.00 96.50 83 ILE A O 1
ATOM 629 N N . GLU A 1 84 ? 7.480 6.249 -6.197 1.00 97.69 84 GLU A N 1
ATOM 630 C CA . GLU A 1 84 ? 7.310 6.295 -4.746 1.00 97.69 84 GLU A CA 1
ATOM 631 C C . GLU A 1 84 ? 6.135 7.204 -4.404 1.00 97.69 84 GLU A C 1
ATOM 633 O O . GLU A 1 84 ? 6.151 8.400 -4.698 1.00 97.69 84 GLU A O 1
ATOM 638 N N . SER A 1 85 ? 5.115 6.629 -3.779 1.00 97.19 85 SER A N 1
ATOM 639 C CA . SER A 1 85 ? 3.867 7.283 -3.408 1.00 97.19 85 SER A CA 1
ATOM 640 C C . SER A 1 85 ? 3.695 7.266 -1.896 1.00 97.19 85 SER A C 1
ATOM 642 O O . SER A 1 85 ? 3.905 6.236 -1.261 1.00 97.19 85 SER A O 1
ATOM 644 N N . HIS A 1 86 ? 3.271 8.382 -1.307 1.00 96.62 86 HIS A N 1
ATOM 645 C CA . HIS A 1 86 ? 3.020 8.465 0.130 1.00 96.62 86 HIS A CA 1
ATOM 646 C C . HIS A 1 86 ? 1.763 9.269 0.465 1.00 96.62 86 HIS A C 1
ATOM 648 O O . HIS A 1 86 ? 1.375 10.194 -0.252 1.00 96.62 86 HIS A O 1
ATOM 654 N N . ALA A 1 87 ? 1.153 8.924 1.595 1.00 95.12 87 ALA A N 1
ATOM 655 C CA . ALA A 1 87 ? 0.152 9.735 2.270 1.00 95.12 87 ALA A CA 1
ATOM 656 C C . ALA A 1 87 ? 0.463 9.793 3.766 1.00 95.12 87 ALA A C 1
ATOM 658 O O . ALA A 1 87 ? 0.469 8.769 4.454 1.00 95.12 87 ALA A O 1
ATOM 659 N N . ASP A 1 88 ? 0.680 11.006 4.266 1.00 90.12 88 ASP A N 1
ATOM 660 C CA . ASP A 1 88 ? 0.772 11.289 5.692 1.00 90.12 88 ASP A CA 1
ATOM 661 C C . ASP A 1 88 ? -0.608 11.645 6.253 1.00 90.12 88 ASP A C 1
ATOM 663 O O . ASP A 1 88 ? -1.383 12.369 5.629 1.00 90.12 88 ASP A O 1
ATOM 667 N N . GLY A 1 89 ? -0.920 11.162 7.457 1.00 89.38 89 GLY A N 1
ATOM 668 C CA . GLY A 1 89 ? -2.192 11.474 8.113 1.00 89.38 89 GLY A CA 1
ATOM 669 C C . GLY A 1 89 ? -3.396 10.802 7.451 1.00 89.38 89 GLY A C 1
ATOM 670 O O . GLY A 1 89 ? -4.512 11.321 7.530 1.00 89.38 89 GLY A O 1
ATOM 671 N N . LEU A 1 90 ? -3.183 9.646 6.813 1.00 93.69 90 LEU A N 1
ATOM 672 C CA . LEU A 1 90 ? -4.250 8.806 6.288 1.00 93.69 90 LEU A CA 1
ATOM 673 C C . LEU A 1 90 ? -5.250 8.517 7.405 1.00 93.69 90 LEU A C 1
ATOM 675 O O . LEU A 1 90 ? -4.862 8.098 8.492 1.00 93.69 90 LEU A O 1
ATOM 679 N N . LYS A 1 91 ? -6.538 8.719 7.131 1.00 94.38 91 LYS A N 1
ATOM 680 C CA . LYS A 1 91 ? -7.626 8.415 8.058 1.00 94.38 91 LYS A CA 1
ATOM 681 C C . LYS A 1 91 ? -8.558 7.401 7.420 1.00 94.38 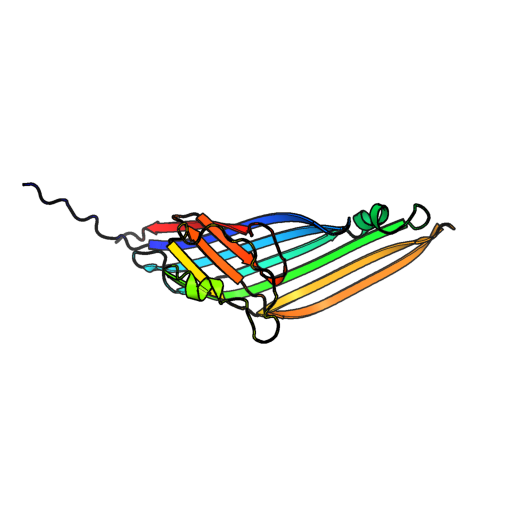91 LYS A C 1
ATOM 683 O O . LYS A 1 91 ? -9.058 7.629 6.322 1.00 94.38 91 LYS A O 1
ATOM 688 N N . MET A 1 92 ? -8.826 6.309 8.123 1.00 92.94 92 MET A N 1
ATOM 689 C CA . MET A 1 92 ? -9.746 5.269 7.665 1.00 92.94 92 MET A CA 1
ATOM 690 C C . MET A 1 92 ? -10.668 4.831 8.793 1.00 92.94 92 MET A C 1
ATOM 692 O O . MET A 1 92 ? -10.293 4.863 9.962 1.00 92.94 92 MET A O 1
ATOM 696 N N . ASN A 1 93 ? -11.875 4.406 8.436 1.00 94.00 93 ASN A N 1
ATOM 697 C CA . ASN A 1 93 ? -12.817 3.826 9.380 1.00 94.00 93 ASN A CA 1
ATOM 698 C C . ASN A 1 93 ? -12.923 2.331 9.105 1.00 94.00 93 ASN A C 1
ATOM 700 O O . ASN A 1 93 ? -13.387 1.934 8.037 1.00 94.00 93 ASN A O 1
ATOM 704 N N . ILE A 1 94 ? -12.503 1.530 10.077 1.00 93.69 94 ILE A N 1
ATOM 705 C CA . ILE A 1 94 ? -12.713 0.089 10.082 1.00 93.69 94 ILE A CA 1
ATOM 706 C C . ILE A 1 94 ? -14.110 -0.171 10.630 1.00 93.69 94 ILE A C 1
ATOM 708 O O . ILE A 1 94 ? -14.453 0.267 11.727 1.00 93.69 94 ILE A O 1
ATOM 712 N N . VAL A 1 95 ? -14.917 -0.881 9.859 1.00 91.75 95 VAL A N 1
ATOM 713 C CA . VAL A 1 95 ? -16.299 -1.236 10.189 1.00 91.75 95 VAL A CA 1
ATOM 714 C C . VAL A 1 95 ? -16.461 -2.755 10.145 1.00 91.75 95 VAL A C 1
ATOM 716 O O . VAL A 1 95 ? -15.634 -3.426 9.520 1.00 91.75 95 VAL A O 1
ATOM 719 N N . PRO A 1 96 ? -17.497 -3.327 10.785 1.00 91.25 96 PRO A N 1
ATOM 720 C CA . PRO A 1 96 ? -17.832 -4.734 10.595 1.00 91.25 96 PRO A CA 1
ATOM 721 C C . PRO A 1 96 ? -17.961 -5.078 9.110 1.00 91.25 96 PRO A C 1
ATOM 723 O O . PRO A 1 96 ? -18.406 -4.249 8.312 1.00 91.25 96 PRO A O 1
ATOM 726 N N . PHE A 1 97 ? -17.557 -6.289 8.738 1.00 86.75 97 PHE A N 1
ATOM 727 C CA . PHE A 1 97 ? -17.583 -6.706 7.343 1.00 86.75 97 PHE A CA 1
ATOM 728 C C . PHE A 1 97 ? -19.016 -6.699 6.785 1.00 86.75 97 PHE A C 1
ATOM 730 O O . PHE A 1 97 ? -19.926 -7.307 7.350 1.00 86.75 97 PHE A O 1
ATOM 737 N N . ALA A 1 98 ? -19.201 -6.009 5.659 1.00 82.19 98 ALA A N 1
ATOM 738 C CA . ALA A 1 98 ? -20.460 -5.903 4.931 1.00 82.19 98 ALA A CA 1
ATOM 739 C C . ALA A 1 98 ? -20.216 -6.270 3.461 1.00 82.19 98 ALA A C 1
ATOM 741 O O . ALA A 1 98 ? -19.807 -5.440 2.646 1.00 82.19 98 ALA A O 1
ATOM 742 N N . GLY A 1 99 ? -20.411 -7.551 3.136 1.00 71.94 99 GLY A N 1
ATOM 743 C CA . GLY A 1 99 ? -20.043 -8.114 1.834 1.00 71.94 99 GLY A CA 1
ATOM 744 C C . GLY A 1 99 ? -20.769 -7.491 0.639 1.00 71.94 99 GLY A C 1
ATOM 745 O O . GLY A 1 99 ? -20.200 -7.411 -0.444 1.00 71.94 99 GLY A O 1
ATOM 746 N N . ASP A 1 100 ? -21.993 -7.005 0.829 1.00 71.38 100 ASP A N 1
ATOM 747 C CA . ASP A 1 100 ? -22.787 -6.308 -0.186 1.00 71.38 100 ASP A CA 1
ATOM 748 C C . ASP A 1 100 ? -22.211 -4.926 -0.532 1.00 71.38 100 ASP A C 1
ATOM 750 O O . ASP A 1 100 ? -22.061 -4.597 -1.709 1.00 71.38 100 ASP A O 1
ATOM 754 N N . VAL A 1 101 ? -21.822 -4.147 0.481 1.00 68.12 101 VAL A N 1
ATOM 755 C CA . VAL A 1 101 ? -21.137 -2.856 0.314 1.00 68.12 101 VAL A CA 1
ATOM 756 C C . VAL A 1 101 ? -19.771 -3.065 -0.327 1.00 68.12 101 VAL A C 1
ATOM 758 O O . VAL A 1 101 ? -19.387 -2.337 -1.240 1.00 68.12 101 VAL A O 1
ATOM 761 N N . PHE A 1 102 ? -19.046 -4.084 0.130 1.00 68.00 102 PHE A N 1
ATOM 762 C CA . PHE A 1 102 ? -17.714 -4.404 -0.357 1.00 68.00 102 PHE A CA 1
ATOM 763 C C . PHE A 1 102 ? -17.713 -4.855 -1.821 1.00 68.00 102 PHE A C 1
ATOM 765 O O . PHE A 1 102 ? -16.896 -4.374 -2.605 1.00 68.00 102 PHE A O 1
ATOM 772 N N . ALA A 1 103 ? -18.660 -5.717 -2.209 1.00 65.75 103 ALA A N 1
ATOM 773 C CA . ALA A 1 103 ? -18.813 -6.178 -3.586 1.00 65.75 103 ALA A CA 1
ATOM 774 C C . ALA A 1 103 ? -19.153 -5.032 -4.544 1.00 65.75 103 ALA A C 1
ATOM 776 O O . ALA A 1 103 ? -18.697 -5.036 -5.679 1.00 65.75 103 ALA A O 1
ATOM 777 N N . GLN A 1 104 ? -19.916 -4.032 -4.097 1.00 60.66 104 GLN A N 1
ATOM 778 C CA . GLN A 1 104 ? -20.254 -2.860 -4.911 1.00 60.66 104 GLN A CA 1
ATOM 779 C C . GLN A 1 104 ? -19.105 -1.843 -5.006 1.00 60.66 104 GLN A C 1
ATOM 781 O O . GLN A 1 104 ? -19.087 -1.003 -5.907 1.00 60.66 104 GLN A O 1
ATOM 786 N N . TYR A 1 105 ? -18.129 -1.899 -4.097 1.00 58.84 105 TYR A N 1
ATOM 787 C CA . TYR A 1 105 ? -17.064 -0.909 -4.028 1.00 58.84 105 TYR A CA 1
ATOM 788 C C . TYR A 1 105 ? -15.956 -1.198 -5.044 1.00 58.84 105 TYR A C 1
ATOM 790 O O . TYR A 1 105 ? -15.262 -2.212 -4.967 1.00 58.84 105 TYR A O 1
ATOM 798 N N . GLY A 1 106 ? -15.763 -0.279 -5.989 1.00 51.12 106 GLY A N 1
ATOM 799 C CA . GLY A 1 106 ? -14.876 -0.456 -7.146 1.00 51.12 106 GLY A CA 1
ATOM 800 C C . GLY A 1 106 ? -15.618 -0.486 -8.483 1.00 51.12 106 GLY A C 1
ATOM 801 O O . GLY A 1 106 ? -14.980 -0.268 -9.509 1.00 51.12 106 GLY A O 1
ATOM 802 N N . PHE A 1 107 ? -16.947 -0.650 -8.465 1.00 47.34 107 PHE A N 1
ATOM 803 C CA . PHE A 1 107 ? -17.824 -0.326 -9.589 1.00 47.34 107 PHE A CA 1
ATOM 804 C C . PHE A 1 107 ? -18.123 1.175 -9.555 1.00 47.34 107 PHE A C 1
ATOM 806 O O . PHE A 1 107 ? -19.094 1.633 -8.951 1.00 47.34 107 PHE A O 1
ATOM 813 N N . THR A 1 108 ? -17.258 1.985 -10.158 1.00 43.06 108 THR A N 1
ATOM 814 C CA . THR A 1 108 ? -17.657 3.356 -10.491 1.00 43.06 108 THR A CA 1
ATOM 815 C C . THR A 1 108 ? -18.566 3.311 -11.721 1.00 43.06 108 THR A C 1
ATOM 817 O O . THR A 1 108 ? -18.475 2.397 -12.539 1.00 43.06 108 THR A O 1
ATOM 820 N N . LYS A 1 109 ? -19.420 4.329 -11.908 1.00 41.81 109 LYS A N 1
ATOM 821 C CA . LYS A 1 109 ? -20.173 4.531 -13.166 1.00 41.81 109 LYS A CA 1
ATOM 822 C C . LYS A 1 109 ? -19.279 4.539 -14.421 1.00 41.81 109 LYS A C 1
ATOM 824 O O . LYS A 1 109 ? -19.800 4.405 -15.520 1.00 41.81 109 LYS A O 1
ATOM 829 N N . GLU A 1 110 ? -17.975 4.738 -14.245 1.00 42.50 110 GLU A N 1
ATOM 830 C CA . GLU A 1 110 ? -16.972 4.887 -15.299 1.00 42.50 110 GLU A CA 1
ATOM 831 C C . GLU A 1 110 ? -16.245 3.572 -15.637 1.00 42.50 110 GLU A C 1
ATOM 833 O O . GLU A 1 110 ? -15.699 3.471 -16.728 1.00 42.50 110 GLU A O 1
ATOM 838 N N . SER A 1 111 ? -16.297 2.555 -14.763 1.00 44.72 111 SER A N 1
ATOM 839 C CA . SER A 1 111 ? -15.741 1.213 -15.015 1.00 44.72 111 SER A CA 1
ATOM 840 C C . SER A 1 111 ? -16.651 0.112 -14.446 1.00 44.72 111 SER A C 1
ATOM 842 O O . SER A 1 111 ? -16.302 -0.534 -13.456 1.00 44.72 111 SER A O 1
ATOM 844 N N . PRO A 1 112 ? -17.829 -0.120 -15.057 1.00 44.25 112 PRO A N 1
ATOM 845 C CA . PRO A 1 112 ? -18.747 -1.191 -14.658 1.00 44.25 112 PRO A CA 1
ATOM 846 C C . PRO A 1 112 ? -18.187 -2.602 -14.910 1.00 44.25 112 PRO A C 1
ATOM 848 O O . PRO A 1 112 ? -18.674 -3.554 -14.309 1.00 44.25 112 PRO A O 1
ATOM 851 N N . ASP A 1 113 ? -17.153 -2.721 -15.748 1.00 45.62 113 ASP A N 1
ATOM 852 C CA . ASP A 1 113 ? -16.557 -3.994 -16.176 1.00 45.62 113 ASP A CA 1
ATOM 853 C C . ASP A 1 113 ? -15.169 -4.258 -15.561 1.00 45.62 113 ASP A C 1
ATOM 855 O O . ASP A 1 113 ? -14.467 -5.174 -15.992 1.00 45.62 113 ASP A O 1
ATOM 859 N N . ALA A 1 114 ? -14.735 -3.468 -14.568 1.00 47.56 114 ALA A N 1
ATOM 860 C CA . ALA A 1 114 ? -13.482 -3.753 -13.871 1.00 47.56 114 ALA A CA 1
ATOM 861 C C . ALA A 1 114 ? -13.595 -5.131 -13.190 1.00 47.56 114 ALA A C 1
ATOM 863 O O . ALA A 1 114 ? -14.501 -5.320 -12.370 1.00 47.56 114 ALA A O 1
ATOM 864 N N . PRO A 1 115 ? -12.721 -6.104 -13.516 1.00 42.47 115 PRO A N 1
ATOM 865 C CA . PRO A 1 115 ? -12.809 -7.426 -12.926 1.00 42.47 115 PRO A CA 1
ATOM 866 C C . PRO A 1 115 ? -12.685 -7.293 -11.412 1.00 42.47 115 PRO A C 1
ATOM 868 O O . PRO A 1 115 ? -11.764 -6.655 -10.895 1.00 42.47 115 PRO A O 1
ATOM 871 N N . LEU A 1 116 ? -13.633 -7.897 -10.697 1.00 47.19 116 LEU A N 1
ATOM 872 C CA . LEU A 1 116 ? -13.474 -8.141 -9.275 1.00 47.19 116 LEU A CA 1
ATOM 873 C C . LEU A 1 116 ? -12.148 -8.883 -9.112 1.00 47.19 116 LEU A C 1
ATOM 875 O O . LEU A 1 116 ? -11.995 -9.987 -9.639 1.00 47.19 116 LEU A O 1
ATOM 879 N N . LEU A 1 117 ? -11.193 -8.297 -8.384 1.00 48.09 117 LEU A N 1
ATOM 880 C CA . LEU A 1 117 ? -10.131 -9.110 -7.807 1.00 48.09 117 LEU A CA 1
ATOM 881 C C . LEU A 1 117 ? -10.845 -10.245 -7.057 1.00 48.09 117 LEU A C 1
ATOM 883 O O . LEU A 1 117 ? -11.747 -9.939 -6.269 1.00 48.09 117 LEU A O 1
ATOM 887 N N . PRO A 1 118 ? -10.542 -11.525 -7.336 1.00 44.25 118 PRO A N 1
ATOM 888 C CA . PRO A 1 118 ? -11.161 -12.631 -6.628 1.00 44.25 118 PRO A CA 1
ATOM 889 C C . PRO A 1 118 ? -10.714 -12.544 -5.170 1.00 44.25 118 PRO A C 1
ATOM 891 O O . PRO A 1 118 ? -9.615 -12.951 -4.801 1.00 44.25 118 PRO A O 1
ATOM 894 N N . LEU A 1 119 ? -11.551 -11.912 -4.356 1.00 48.34 119 LEU A N 1
ATOM 895 C CA . LEU A 1 119 ? -11.370 -11.811 -2.920 1.00 48.34 119 LEU A CA 1
ATOM 896 C C . LEU A 1 119 ? -11.893 -13.118 -2.326 1.00 48.34 119 LEU A C 1
ATOM 898 O O . LEU A 1 119 ? -12.841 -13.708 -2.856 1.00 48.34 119 LEU A O 1
ATOM 902 N N . ALA A 1 120 ? -11.226 -13.604 -1.278 1.00 46.59 120 ALA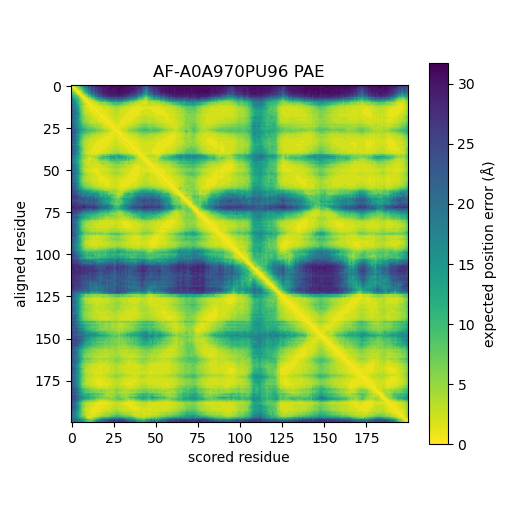 A N 1
ATOM 903 C CA . ALA A 1 120 ? -11.598 -14.848 -0.616 1.00 46.59 120 ALA A CA 1
ATOM 904 C C . ALA A 1 120 ? -13.088 -14.821 -0.198 1.00 46.59 120 ALA A C 1
ATOM 906 O O . ALA A 1 120 ? -13.674 -13.736 -0.088 1.00 46.59 120 ALA A O 1
ATOM 907 N N . PRO A 1 121 ? -13.736 -15.986 -0.015 1.00 47.84 121 PRO A N 1
ATOM 908 C CA . PRO A 1 121 ? -15.172 -16.072 0.215 1.00 47.84 121 PRO A CA 1
ATOM 909 C C . PRO A 1 121 ? -15.664 -15.105 1.301 1.00 47.84 121 PRO A C 1
ATOM 911 O O . PRO A 1 121 ? -15.063 -14.968 2.362 1.00 47.84 121 PRO A O 1
ATOM 914 N N . ILE A 1 122 ? -16.824 -14.497 1.046 1.00 49.62 122 ILE A N 1
ATOM 915 C CA . ILE A 1 122 ? -17.528 -13.473 1.849 1.00 49.62 122 ILE A CA 1
ATOM 916 C C . ILE A 1 122 ? -17.715 -13.863 3.342 1.00 49.62 122 ILE A C 1
ATOM 918 O O . ILE A 1 122 ? -18.070 -13.022 4.158 1.00 49.62 122 ILE A O 1
ATOM 922 N N . GLY A 1 123 ? -17.467 -15.117 3.731 1.00 52.34 123 GLY A N 1
ATOM 923 C CA . GLY A 1 123 ? -17.587 -15.609 5.108 1.00 52.34 123 GLY A CA 1
ATOM 924 C C . GLY A 1 123 ? -16.310 -15.591 5.960 1.00 52.34 123 GLY A C 1
ATOM 925 O O . GLY A 1 123 ? -16.379 -16.045 7.097 1.00 52.34 123 GLY A O 1
ATOM 926 N N . GLU A 1 124 ? -15.164 -15.128 5.448 1.00 68.31 124 GLU A N 1
ATOM 927 C CA . GLU A 1 124 ? -13.874 -15.234 6.161 1.00 68.31 124 GLU A CA 1
ATOM 928 C C . GLU A 1 124 ? -13.432 -13.962 6.900 1.00 68.31 124 GLU A C 1
ATOM 930 O O . GLU A 1 124 ? -12.494 -14.023 7.692 1.00 68.31 124 GLU A O 1
ATOM 935 N N . TYR A 1 125 ? -14.081 -12.818 6.676 1.00 82.69 125 TYR A N 1
ATOM 936 C CA . TYR A 1 125 ? -13.641 -11.533 7.227 1.00 82.69 125 TYR A CA 1
ATOM 937 C C . TYR A 1 125 ? -14.604 -10.992 8.283 1.00 82.69 125 TYR A C 1
ATOM 939 O O . TYR A 1 125 ? -15.819 -10.995 8.102 1.00 82.69 125 TYR A O 1
ATOM 947 N N . ASP A 1 126 ? -14.047 -10.451 9.364 1.00 88.38 126 ASP A N 1
ATOM 948 C CA . ASP A 1 126 ? -14.810 -9.850 10.461 1.00 88.38 126 ASP A CA 1
ATOM 949 C C . ASP A 1 126 ? -14.998 -8.338 10.279 1.00 88.38 126 ASP A C 1
ATOM 951 O O . ASP A 1 126 ? -15.964 -7.754 10.773 1.00 88.38 126 ASP A O 1
ATOM 955 N N . ALA A 1 127 ? -14.040 -7.673 9.626 1.00 91.19 127 ALA A N 1
ATOM 956 C CA . ALA A 1 127 ? -14.027 -6.223 9.473 1.00 91.19 127 ALA A CA 1
ATOM 957 C C . ALA A 1 127 ? -13.409 -5.787 8.140 1.00 91.19 127 ALA A C 1
ATOM 959 O O . ALA A 1 127 ? -12.655 -6.526 7.506 1.00 91.19 127 ALA A O 1
ATOM 960 N N . MET A 1 128 ? -13.736 -4.566 7.724 1.00 91.44 128 MET A N 1
ATOM 961 C CA . MET A 1 128 ? -13.254 -3.961 6.487 1.00 91.44 128 MET A CA 1
ATOM 962 C C . MET A 1 128 ? -13.046 -2.457 6.615 1.00 91.44 128 MET A C 1
ATOM 964 O O . MET A 1 128 ? -13.679 -1.796 7.436 1.00 91.44 128 MET A O 1
ATOM 968 N N . ALA A 1 129 ? -12.215 -1.908 5.736 1.00 90.56 129 ALA A N 1
ATOM 969 C CA . ALA A 1 129 ? -12.154 -0.481 5.459 1.00 90.56 129 ALA A CA 1
ATOM 970 C C . ALA A 1 129 ? -12.025 -0.237 3.954 1.00 90.56 129 ALA A C 1
ATOM 972 O O . ALA A 1 129 ? -11.444 -1.028 3.211 1.00 90.56 129 ALA A O 1
ATOM 973 N N . LEU A 1 130 ? -12.587 0.883 3.516 1.00 88.25 130 LEU A N 1
ATOM 974 C CA . LEU A 1 130 ? -12.543 1.348 2.138 1.00 88.25 130 LEU A CA 1
ATOM 975 C C . LEU A 1 130 ? -12.179 2.825 2.166 1.00 88.25 130 LEU A C 1
ATOM 977 O O . LEU A 1 130 ? -12.874 3.626 2.795 1.00 88.25 130 LEU A O 1
ATOM 981 N N . VAL A 1 131 ? -11.076 3.184 1.520 1.00 88.31 131 VAL A N 1
ATOM 982 C CA . VAL A 1 131 ? -10.592 4.564 1.491 1.00 88.31 131 VAL A CA 1
ATOM 983 C C . VAL A 1 131 ? -9.946 4.853 0.143 1.00 88.31 131 VAL A C 1
ATOM 985 O O . VAL A 1 131 ? -9.329 3.980 -0.458 1.00 88.31 131 VAL A O 1
ATOM 988 N N . LYS A 1 132 ? -10.113 6.080 -0.349 1.00 89.38 132 L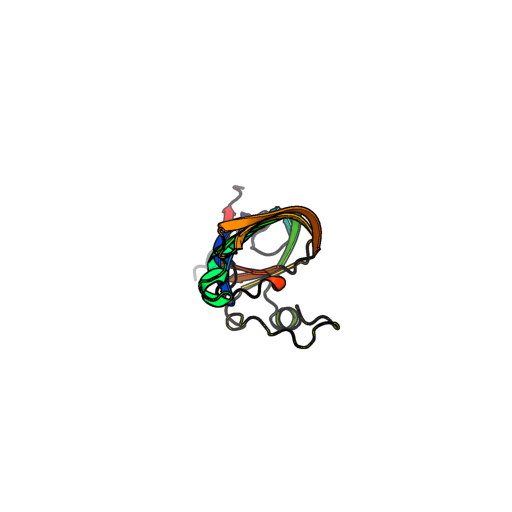YS A N 1
ATOM 989 C CA . LYS A 1 132 ? -9.503 6.547 -1.596 1.00 89.38 132 LYS A CA 1
ATOM 990 C C . LYS A 1 132 ? -8.612 7.761 -1.311 1.00 89.38 132 LYS A C 1
ATOM 992 O O . LYS A 1 132 ? -9.035 8.882 -1.594 1.00 89.38 132 LYS A O 1
ATOM 997 N N . PRO A 1 133 ? -7.460 7.580 -0.639 1.00 90.62 133 PRO A N 1
ATOM 998 C CA . PRO A 1 133 ? -6.564 8.686 -0.352 1.00 90.62 133 PRO A CA 1
ATOM 999 C C . PRO A 1 133 ? -5.910 9.211 -1.622 1.00 90.62 133 PRO A C 1
ATOM 1001 O O . PRO A 1 133 ? -5.649 8.460 -2.561 1.00 90.62 133 PRO A O 1
ATOM 1004 N N . GLU A 1 134 ? -5.601 10.500 -1.609 1.00 92.50 134 GLU A N 1
ATOM 1005 C CA . GLU A 1 134 ? -4.685 11.113 -2.562 1.00 92.50 134 GLU A CA 1
ATOM 1006 C C . GLU A 1 134 ? -3.249 10.826 -2.120 1.00 92.50 134 GLU A C 1
ATOM 1008 O O . GLU A 1 134 ? -2.876 11.141 -0.989 1.00 92.50 134 GLU A O 1
ATOM 1013 N N . LEU A 1 135 ? -2.455 10.206 -2.994 1.00 94.44 135 LEU A N 1
ATOM 1014 C CA . LEU A 1 135 ? -1.043 9.942 -2.740 1.00 94.44 135 LEU A CA 1
ATOM 1015 C C . LEU A 1 135 ? -0.173 10.937 -3.502 1.00 94.44 135 LEU A C 1
ATOM 1017 O O . LEU A 1 135 ? -0.276 11.056 -4.728 1.00 94.44 135 LEU A O 1
ATOM 1021 N N . SER A 1 136 ? 0.733 11.589 -2.782 1.00 97.44 136 SER A N 1
ATOM 1022 C CA . SER A 1 136 ? 1.813 12.374 -3.374 1.00 97.44 136 SER A CA 1
ATOM 1023 C C . SER A 1 136 ? 2.865 11.418 -3.915 1.00 97.44 136 SER A C 1
ATOM 1025 O O . SER A 1 136 ? 3.410 10.612 -3.162 1.00 97.44 136 SER A O 1
ATOM 1027 N N . SER A 1 137 ? 3.129 11.483 -5.217 1.00 97.06 137 SER A N 1
ATOM 1028 C CA . SER A 1 137 ? 3.969 10.513 -5.917 1.00 97.06 137 SER A CA 1
ATOM 1029 C C . SER A 1 137 ? 5.126 11.183 -6.642 1.00 97.06 137 SER A C 1
ATOM 1031 O O . SER A 1 137 ? 4.949 12.233 -7.263 1.00 97.06 137 SER A O 1
ATOM 1033 N N . THR A 1 138 ? 6.287 10.536 -6.605 1.00 97.94 138 THR A N 1
ATOM 1034 C CA . THR A 1 138 ? 7.461 10.873 -7.411 1.00 97.94 138 THR A CA 1
ATOM 1035 C C . THR A 1 138 ? 7.787 9.684 -8.297 1.00 97.94 138 THR A C 1
ATOM 1037 O O . THR A 1 138 ? 8.064 8.596 -7.798 1.00 97.94 138 THR A O 1
ATOM 1040 N N . GLN A 1 139 ? 7.753 9.894 -9.607 1.00 96.50 139 GLN A N 1
ATOM 1041 C CA . GLN A 1 139 ? 8.190 8.935 -10.606 1.00 96.50 139 GLN A CA 1
ATOM 1042 C C . GLN A 1 139 ? 9.563 9.331 -11.134 1.00 96.50 139 GLN A C 1
ATOM 1044 O O . GLN A 1 139 ? 9.740 10.451 -11.606 1.00 96.50 139 GLN A O 1
ATOM 1049 N N . THR A 1 140 ? 10.492 8.388 -11.120 1.00 96.00 140 THR A N 1
ATOM 1050 C CA . THR A 1 140 ? 11.811 8.498 -11.736 1.00 96.00 140 THR A CA 1
ATOM 1051 C C . THR A 1 140 ? 11.932 7.390 -12.763 1.00 96.00 140 THR A C 1
ATOM 1053 O O . THR A 1 140 ? 11.780 6.222 -12.412 1.00 96.00 140 THR A O 1
ATOM 1056 N N . TYR A 1 141 ? 12.234 7.727 -14.013 1.00 92.75 141 TYR A N 1
ATOM 1057 C CA . TYR A 1 141 ? 12.605 6.721 -15.002 1.00 92.75 141 TYR A CA 1
ATOM 1058 C C . TYR A 1 141 ? 13.968 7.038 -15.601 1.00 92.75 141 TYR A C 1
ATOM 1060 O O . TYR A 1 141 ? 14.333 8.201 -15.776 1.00 92.75 141 TYR A O 1
ATOM 1068 N N . SER A 1 142 ? 14.720 5.989 -15.904 1.00 91.88 142 SER A N 1
ATOM 1069 C CA . SER A 1 142 ? 16.020 6.065 -16.558 1.00 91.88 142 SER A CA 1
ATOM 1070 C C . SER A 1 142 ? 16.142 4.885 -17.500 1.00 91.88 142 SER A C 1
ATOM 1072 O O . SER A 1 142 ? 16.028 3.742 -17.063 1.00 91.88 142 SER A O 1
ATOM 1074 N N . VAL A 1 143 ? 16.329 5.162 -18.785 1.00 89.38 143 VAL A N 1
ATOM 1075 C CA . VAL A 1 143 ? 16.429 4.162 -19.845 1.00 89.38 143 VAL A CA 1
ATOM 1076 C C . VAL A 1 143 ? 17.675 4.440 -20.664 1.00 89.38 143 VAL A C 1
ATOM 1078 O O . VAL A 1 143 ? 17.941 5.577 -21.042 1.00 89.38 143 VAL A O 1
ATOM 1081 N N . VAL A 1 144 ? 18.416 3.382 -20.961 1.00 90.06 144 VAL A N 1
ATOM 1082 C CA . VAL A 1 144 ? 19.536 3.367 -21.892 1.00 90.06 144 VAL A CA 1
ATOM 1083 C C . VAL A 1 144 ? 19.222 2.335 -22.963 1.00 90.06 144 VAL A C 1
ATOM 1085 O O . VAL A 1 144 ? 18.990 1.162 -22.665 1.00 90.06 144 VAL A O 1
ATOM 1088 N N . MET A 1 145 ? 19.222 2.788 -24.208 1.00 88.25 145 MET A N 1
ATOM 1089 C CA . MET A 1 145 ? 19.094 1.969 -25.401 1.00 88.25 145 MET A CA 1
ATOM 1090 C C . MET A 1 145 ? 20.461 1.853 -26.070 1.00 88.25 145 MET A C 1
ATOM 1092 O O . MET A 1 145 ? 21.205 2.830 -26.149 1.00 88.25 145 MET A O 1
ATOM 1096 N N . THR A 1 146 ? 20.805 0.660 -26.536 1.00 89.12 146 THR A N 1
ATOM 1097 C CA . THR A 1 146 ? 22.019 0.380 -27.306 1.00 89.12 146 THR A CA 1
ATOM 1098 C C . THR A 1 146 ? 21.616 -0.259 -28.626 1.00 89.12 146 THR A C 1
ATOM 1100 O O . THR A 1 146 ? 20.953 -1.294 -28.622 1.00 89.12 146 THR A O 1
ATOM 1103 N N . MET A 1 147 ? 21.991 0.381 -29.729 1.00 85.56 147 MET A N 1
ATOM 1104 C CA . MET A 1 147 ? 21.745 -0.090 -31.092 1.00 85.56 147 MET A CA 1
ATOM 1105 C C . MET A 1 147 ? 22.787 -1.143 -31.500 1.00 85.56 147 MET A C 1
ATOM 1107 O O . MET A 1 147 ? 23.831 -1.275 -30.857 1.00 85.56 147 MET A O 1
ATOM 1111 N N . GLU A 1 148 ? 22.535 -1.866 -32.593 1.00 83.50 148 GLU A N 1
ATOM 1112 C CA . GLU A 1 148 ? 23.435 -2.911 -33.112 1.00 83.50 148 GLU A CA 1
ATOM 1113 C C . GLU A 1 148 ? 24.861 -2.424 -33.406 1.00 83.50 148 GLU A C 1
ATOM 1115 O O . GLU A 1 148 ? 25.833 -3.158 -33.220 1.00 83.50 148 GLU A O 1
ATOM 1120 N N . ASP A 1 149 ? 25.001 -1.181 -33.867 1.00 87.06 149 ASP A N 1
ATOM 1121 C CA . ASP A 1 149 ? 26.290 -0.556 -34.177 1.00 87.06 149 ASP A CA 1
ATOM 1122 C C . ASP A 1 149 ? 27.059 -0.094 -32.925 1.00 87.06 149 ASP A C 1
ATOM 1124 O O . ASP A 1 149 ? 28.196 0.379 -33.023 1.00 87.06 149 ASP A O 1
ATOM 1128 N N . GLY A 1 150 ? 26.465 -0.279 -31.743 1.00 83.38 150 GLY A N 1
ATOM 1129 C CA . GLY A 1 150 ? 27.005 0.126 -30.455 1.00 83.38 150 GLY A CA 1
ATOM 1130 C C . GLY A 1 150 ? 26.715 1.579 -30.083 1.00 83.38 150 GLY A C 1
ATOM 1131 O O . GLY A 1 150 ? 27.162 2.010 -29.017 1.00 83.38 150 GLY A O 1
ATOM 1132 N N . GLU A 1 151 ? 25.981 2.340 -30.904 1.00 89.88 151 GLU A N 1
ATOM 1133 C CA . GLU A 1 151 ? 25.506 3.665 -30.512 1.00 89.88 151 GLU A CA 1
ATOM 1134 C C . GLU A 1 151 ? 24.512 3.560 -29.352 1.00 89.88 151 GLU A C 1
ATOM 1136 O O . GLU A 1 151 ? 23.668 2.663 -29.284 1.00 89.88 151 GLU A O 1
ATOM 1141 N N . THR A 1 152 ? 24.613 4.498 -28.411 1.00 89.94 152 THR A N 1
ATOM 1142 C CA . THR A 1 152 ? 23.758 4.531 -27.224 1.00 89.94 152 THR A CA 1
ATOM 1143 C C . THR A 1 152 ? 22.924 5.796 -27.184 1.00 89.94 152 THR A C 1
ATOM 1145 O O . THR A 1 152 ? 23.451 6.890 -27.392 1.00 89.94 152 THR A O 1
ATOM 1148 N N . ALA A 1 153 ? 21.654 5.652 -26.824 1.00 89.06 153 ALA A N 1
ATOM 1149 C CA . ALA A 1 153 ? 20.771 6.759 -26.489 1.00 89.06 153 ALA A CA 1
ATOM 1150 C C . ALA A 1 153 ? 20.256 6.577 -25.061 1.00 89.06 153 ALA A C 1
ATOM 1152 O O . ALA A 1 153 ? 19.801 5.493 -24.696 1.00 89.06 153 ALA A O 1
ATOM 1153 N N . ASP A 1 154 ? 20.311 7.632 -24.257 1.00 91.94 154 ASP A N 1
ATOM 1154 C CA . ASP A 1 154 ? 19.781 7.640 -22.900 1.00 91.94 154 ASP A CA 1
ATOM 1155 C C . ASP A 1 154 ? 18.632 8.638 -22.747 1.00 91.94 154 ASP A C 1
ATOM 1157 O O . ASP A 1 154 ? 18.538 9.654 -23.438 1.00 91.94 154 ASP A O 1
ATOM 1161 N N . MET A 1 155 ? 17.719 8.314 -21.838 1.00 89.44 155 MET A N 1
ATOM 1162 C CA . MET A 1 155 ? 16.623 9.184 -21.451 1.00 89.44 155 MET A CA 1
ATOM 1163 C C . MET A 1 155 ? 16.331 8.998 -19.967 1.00 89.44 155 MET A C 1
ATOM 1165 O O . MET A 1 155 ? 16.035 7.893 -19.512 1.00 89.44 155 MET A O 1
ATOM 1169 N N . SER A 1 156 ? 16.332 10.100 -19.224 1.00 94.25 156 SER A N 1
ATOM 1170 C CA . SER A 1 156 ? 15.905 10.125 -17.827 1.00 94.25 156 SER A CA 1
ATOM 1171 C C . SER A 1 156 ? 15.028 11.332 -17.543 1.00 94.25 156 SER A C 1
ATOM 1173 O O . SER A 1 156 ? 15.298 12.416 -18.063 1.00 94.25 156 SER A O 1
ATOM 1175 N N . ASP A 1 157 ? 14.026 11.167 -16.688 1.00 95.56 157 ASP A N 1
ATOM 1176 C CA . ASP A 1 157 ? 13.181 12.265 -16.217 1.00 95.56 157 ASP A CA 1
ATOM 1177 C C . ASP A 1 157 ? 12.630 11.959 -14.819 1.00 95.56 157 ASP A C 1
ATOM 1179 O O . ASP A 1 157 ? 12.597 10.805 -14.372 1.00 95.56 157 ASP A O 1
ATOM 1183 N N . VAL A 1 158 ? 12.179 13.012 -14.141 1.00 96.81 158 VAL A N 1
ATOM 1184 C CA . VAL A 1 158 ? 11.523 12.938 -12.837 1.00 96.81 158 VAL A CA 1
ATOM 1185 C C . VAL A 1 158 ? 10.222 13.725 -12.890 1.00 96.81 158 VAL A C 1
ATOM 1187 O O . VAL A 1 158 ? 10.204 14.910 -13.218 1.00 96.81 158 VAL A O 1
ATOM 1190 N N . LYS A 1 159 ? 9.121 13.079 -12.513 1.00 96.62 159 LYS A N 1
ATOM 1191 C CA . LYS A 1 159 ? 7.788 13.686 -12.478 1.00 96.62 159 LYS A CA 1
ATOM 1192 C C . LYS A 1 159 ? 7.178 13.543 -11.101 1.00 96.62 159 LYS A C 1
ATOM 1194 O O . LYS A 1 159 ? 7.273 12.491 -10.480 1.00 96.62 159 LYS A O 1
ATOM 1199 N N . THR A 1 160 ? 6.499 14.587 -10.648 1.00 96.94 160 THR A N 1
ATOM 1200 C CA . THR A 1 160 ? 5.690 14.543 -9.430 1.00 96.94 160 THR A CA 1
ATOM 1201 C C . THR A 1 160 ? 4.221 14.712 -9.780 1.00 96.94 160 THR A C 1
ATOM 1203 O O . THR A 1 160 ? 3.862 15.488 -10.667 1.00 96.94 160 THR A O 1
ATOM 1206 N N . PHE A 1 161 ? 3.358 13.953 -9.114 1.00 94.81 161 PHE A N 1
ATOM 1207 C CA . PHE A 1 161 ? 1.916 14.009 -9.329 1.00 94.81 161 PHE A CA 1
ATOM 1208 C C . PHE A 1 161 ? 1.158 13.548 -8.088 1.00 94.81 161 PHE A C 1
ATOM 1210 O O . PHE A 1 161 ? 1.701 12.875 -7.214 1.00 94.81 161 PHE A O 1
ATOM 1217 N N . ILE A 1 162 ? -0.119 13.914 -8.024 1.00 93.75 162 ILE A N 1
ATOM 1218 C CA . ILE A 1 162 ? -1.050 13.434 -7.007 1.00 93.75 162 ILE A CA 1
ATOM 1219 C C . ILE A 1 162 ? -2.008 12.471 -7.694 1.00 93.75 162 ILE A C 1
ATOM 1221 O O . ILE A 1 162 ? -2.591 12.815 -8.722 1.00 93.75 162 ILE A O 1
ATOM 1225 N N . SER A 1 163 ? -2.159 11.270 -7.139 1.00 87.50 163 SER A N 1
ATOM 1226 C CA . SER A 1 163 ? -3.082 10.267 -7.670 1.00 87.50 163 SER A CA 1
ATOM 1227 C C . SER A 1 163 ? -3.948 9.688 -6.556 1.00 87.50 163 SER A C 1
ATOM 1229 O O . SER A 1 163 ? -3.403 9.245 -5.541 1.00 87.50 163 SER A O 1
ATOM 1231 N N . PRO A 1 164 ? -5.281 9.662 -6.712 1.00 88.44 164 PRO A N 1
ATOM 1232 C CA . PRO A 1 164 ? -6.133 8.964 -5.772 1.00 88.44 164 PRO A CA 1
ATOM 1233 C C . PRO A 1 164 ? -6.077 7.450 -6.026 1.00 88.44 164 PRO A C 1
ATOM 1235 O O . PRO A 1 164 ? -6.359 7.007 -7.137 1.00 88.44 164 PRO A O 1
ATOM 1238 N N . ILE A 1 165 ? -5.766 6.658 -4.997 1.00 85.94 165 ILE A N 1
ATOM 1239 C CA . ILE A 1 165 ? -5.693 5.186 -5.083 1.00 85.94 165 ILE A CA 1
ATOM 1240 C C . ILE A 1 165 ? -6.788 4.574 -4.226 1.00 85.94 165 ILE A C 1
ATOM 1242 O O . ILE A 1 165 ? -6.961 4.970 -3.077 1.00 85.94 165 ILE A O 1
ATOM 1246 N N . LEU A 1 166 ? -7.533 3.605 -4.751 1.00 86.12 166 LEU A N 1
ATOM 1247 C CA . LEU A 1 166 ? -8.522 2.886 -3.966 1.00 86.12 166 LEU A CA 1
ATOM 1248 C C . LEU A 1 166 ? -7.865 1.776 -3.139 1.00 86.12 166 LEU A C 1
ATOM 1250 O O . LEU A 1 166 ? -7.431 0.748 -3.659 1.00 86.12 166 LEU A O 1
ATOM 1254 N N . VAL A 1 167 ? -7.893 1.959 -1.822 1.00 88.12 167 VAL A N 1
ATOM 1255 C CA . VAL A 1 167 ? -7.396 1.004 -0.834 1.00 88.12 167 VAL A CA 1
ATOM 1256 C C . VAL A 1 167 ? -8.577 0.249 -0.229 1.00 88.12 167 VAL A C 1
ATOM 1258 O O . VAL A 1 167 ? -9.468 0.840 0.391 1.00 88.12 167 VAL A O 1
ATOM 1261 N N . LYS A 1 168 ? -8.573 -1.075 -0.391 1.00 88.50 168 LYS A N 1
ATOM 1262 C CA . LYS A 1 168 ? -9.512 -1.990 0.266 1.00 88.50 168 LYS A CA 1
ATOM 1263 C C . LYS A 1 168 ? -8.773 -2.770 1.340 1.00 88.50 168 LYS A C 1
ATOM 1265 O O . LYS A 1 168 ? -7.762 -3.391 1.044 1.00 88.50 168 LYS A O 1
ATOM 1270 N N . ILE A 1 169 ? -9.282 -2.764 2.562 1.00 90.62 169 ILE A N 1
ATOM 1271 C CA . ILE A 1 169 ? -8.699 -3.494 3.688 1.00 90.62 169 ILE A CA 1
ATOM 1272 C C . ILE A 1 169 ? -9.725 -4.500 4.181 1.00 90.62 169 ILE A C 1
ATOM 1274 O O . ILE A 1 169 ? -10.889 -4.156 4.385 1.00 90.62 169 ILE A O 1
ATOM 1278 N N . LEU A 1 170 ? -9.276 -5.730 4.378 1.00 90.25 170 LEU A N 1
ATOM 1279 C CA . LEU A 1 170 ? -10.046 -6.845 4.904 1.00 90.25 170 LEU A CA 1
ATOM 1280 C C . LEU A 1 170 ? -9.325 -7.419 6.116 1.00 90.25 170 LEU A C 1
ATOM 1282 O O . LEU A 1 170 ? -8.101 -7.522 6.106 1.00 90.25 170 LEU A O 1
ATOM 1286 N N . ILE A 1 171 ? -10.077 -7.784 7.153 1.00 91.44 171 ILE A N 1
ATOM 1287 C CA . ILE A 1 171 ? -9.512 -8.255 8.419 1.00 91.44 171 ILE A CA 1
ATOM 1288 C C . ILE A 1 171 ? -10.213 -9.534 8.854 1.00 91.44 171 ILE A C 1
ATOM 1290 O O . ILE A 1 171 ? -11.436 -9.540 8.999 1.00 91.44 171 ILE A O 1
ATOM 1294 N N . SER A 1 172 ? -9.439 -10.581 9.126 1.00 90.62 172 SER A N 1
ATOM 1295 C CA . SER A 1 172 ? -9.901 -11.856 9.689 1.00 90.62 172 SER A CA 1
ATOM 1296 C C . SER A 1 172 ? -9.090 -12.170 10.941 1.00 90.62 172 SER A C 1
ATOM 1298 O O . SER A 1 172 ? -7.876 -12.328 10.873 1.00 90.62 172 SER A O 1
ATOM 1300 N N . GLY A 1 173 ? -9.716 -12.173 12.119 1.00 89.00 173 GLY A N 1
ATOM 1301 C CA . GLY A 1 173 ? -8.985 -12.226 13.384 1.00 89.00 173 GLY A CA 1
ATOM 1302 C C . GLY A 1 173 ? -7.983 -11.072 13.497 1.00 89.00 173 GLY A C 1
ATOM 1303 O O . GLY A 1 173 ? -8.405 -9.910 13.579 1.00 89.00 173 GLY A O 1
ATOM 1304 N N . ALA A 1 174 ? -6.693 -11.420 13.504 1.00 90.69 174 ALA A N 1
ATOM 1305 C CA . ALA A 1 174 ? -5.551 -10.506 13.496 1.00 90.69 174 ALA A CA 1
ATOM 1306 C C . ALA A 1 174 ? -4.925 -10.322 12.100 1.00 90.69 174 ALA A C 1
ATOM 1308 O O . ALA A 1 174 ? -4.086 -9.444 11.933 1.00 90.69 174 ALA A O 1
ATOM 1309 N N . ASP A 1 175 ? -5.320 -11.109 11.101 1.00 93.19 175 ASP A N 1
ATOM 1310 C CA . ASP A 1 175 ? -4.756 -11.031 9.757 1.00 93.19 175 ASP A CA 1
ATOM 1311 C C . ASP A 1 175 ? -5.382 -9.868 8.988 1.00 93.19 175 ASP A C 1
ATOM 1313 O O . ASP A 1 175 ? -6.606 -9.694 8.974 1.00 93.19 175 ASP A O 1
ATOM 1317 N N . VAL A 1 176 ? -4.537 -9.083 8.323 1.00 93.38 176 VAL A N 1
ATOM 1318 C CA . VAL A 1 176 ? -4.934 -7.940 7.498 1.00 93.38 176 VAL A CA 1
ATOM 1319 C C . VAL A 1 176 ? -4.568 -8.223 6.047 1.00 93.38 176 VAL A C 1
ATOM 1321 O O . VAL A 1 176 ? -3.466 -8.673 5.746 1.00 93.38 176 VAL A O 1
ATOM 1324 N N . ASN A 1 177 ? -5.495 -7.939 5.136 1.00 91.81 177 ASN A N 1
ATOM 1325 C CA . ASN A 1 177 ? -5.271 -8.005 3.701 1.00 91.81 177 ASN A CA 1
ATOM 1326 C C . ASN A 1 177 ? -5.607 -6.661 3.053 1.00 91.81 177 ASN A C 1
ATOM 1328 O O . ASN A 1 177 ? -6.751 -6.210 3.125 1.00 91.81 177 ASN A O 1
ATOM 1332 N N . VAL A 1 178 ? -4.633 -6.040 2.395 1.00 91.88 178 VAL A N 1
ATOM 1333 C CA . VAL A 1 178 ? -4.763 -4.740 1.735 1.00 91.88 178 VAL A CA 1
ATOM 1334 C C . VAL A 1 178 ? -4.694 -4.915 0.229 1.00 91.88 178 VAL A C 1
ATOM 1336 O O . VAL A 1 178 ? -3.712 -5.390 -0.319 1.00 91.88 178 VAL A O 1
ATOM 1339 N N . CYS A 1 179 ? -5.742 -4.517 -0.473 1.00 88.00 179 CYS A N 1
ATOM 1340 C CA . CYS A 1 179 ? -5.810 -4.578 -1.923 1.00 88.00 179 CYS A CA 1
ATOM 1341 C C . CYS A 1 179 ? -5.824 -3.161 -2.489 1.00 88.00 179 CYS A C 1
ATOM 1343 O O . CYS A 1 179 ? -6.677 -2.350 -2.122 1.00 88.00 179 CYS A O 1
ATOM 1345 N N . LEU A 1 180 ? -4.906 -2.897 -3.414 1.00 87.00 180 LEU A N 1
ATOM 1346 C CA . LEU A 1 180 ? -4.874 -1.679 -4.215 1.00 87.00 180 LEU A CA 1
ATOM 1347 C C . LEU A 1 180 ? -5.450 -2.016 -5.589 1.00 87.00 180 LEU A C 1
ATOM 1349 O O . LEU A 1 180 ? -4.875 -2.831 -6.314 1.00 87.00 180 LEU A O 1
ATOM 1353 N N . GLN A 1 181 ? -6.617 -1.459 -5.916 1.00 77.12 181 GLN A N 1
ATOM 1354 C CA . GLN A 1 181 ? -7.362 -1.867 -7.115 1.00 77.12 181 GLN A CA 1
ATOM 1355 C C . GLN A 1 181 ? -6.578 -1.566 -8.400 1.00 77.12 181 GLN A C 1
ATOM 1357 O O . GLN A 1 181 ? -6.610 -2.350 -9.345 1.00 77.12 181 GLN A O 1
ATOM 1362 N N . GLU A 1 182 ? -5.834 -0.467 -8.407 1.00 79.44 182 GLU A N 1
ATOM 1363 C CA . GLU A 1 182 ? -5.050 0.031 -9.532 1.00 79.44 182 GLU A CA 1
ATOM 1364 C C . GLU A 1 182 ? -3.870 -0.886 -9.893 1.00 79.44 182 GLU A C 1
ATOM 1366 O O . GLU A 1 182 ? -3.417 -0.865 -11.033 1.00 79.44 182 GLU A O 1
ATOM 1371 N N . LEU A 1 183 ? -3.388 -1.712 -8.956 1.00 78.56 183 LEU A N 1
ATOM 1372 C CA . LEU A 1 183 ? -2.238 -2.598 -9.182 1.00 78.56 183 LEU A CA 1
ATOM 1373 C C . LEU A 1 183 ? -2.626 -3.995 -9.680 1.00 78.56 183 LEU A C 1
ATOM 1375 O O . LEU A 1 183 ? -1.760 -4.768 -10.083 1.00 78.56 183 LEU A O 1
ATOM 1379 N N . ASN A 1 184 ? -3.915 -4.348 -9.619 1.00 71.06 184 ASN A N 1
ATOM 1380 C CA . ASN A 1 184 ? -4.430 -5.661 -10.015 1.00 71.06 184 ASN A CA 1
ATOM 1381 C C . ASN A 1 184 ? -3.594 -6.843 -9.454 1.00 71.06 184 ASN A C 1
ATOM 1383 O O . ASN A 1 184 ? -3.240 -7.792 -10.164 1.00 71.06 184 ASN A O 1
ATOM 1387 N N . LEU A 1 185 ? -3.205 -6.774 -8.174 1.00 72.44 185 LEU A N 1
ATOM 1388 C CA . LEU A 1 185 ? -2.424 -7.824 -7.511 1.00 72.44 185 LEU A CA 1
ATOM 1389 C C . LEU A 1 185 ? -3.317 -9.002 -7.112 1.00 72.44 185 LEU A C 1
ATOM 1391 O O . LEU A 1 185 ? -4.365 -8.823 -6.495 1.00 72.44 185 LEU A O 1
ATOM 1395 N N . SER A 1 186 ? -2.892 -10.226 -7.434 1.00 67.94 186 SER A N 1
ATOM 1396 C CA . SER A 1 186 ? -3.589 -11.438 -7.003 1.00 67.94 186 SER A CA 1
ATOM 1397 C C . SER A 1 186 ? -3.293 -11.664 -5.523 1.00 67.94 186 SER A C 1
ATOM 1399 O O . SER A 1 186 ? -2.181 -12.051 -5.181 1.00 67.94 186 SER A O 1
ATOM 1401 N N . GLY A 1 187 ? -4.268 -11.407 -4.652 1.00 69.50 187 GLY A N 1
ATOM 1402 C CA . GLY A 1 187 ? -4.157 -11.682 -3.217 1.00 69.50 187 GLY A CA 1
ATOM 1403 C C . GLY A 1 187 ? -3.863 -10.475 -2.323 1.00 69.50 187 GLY A C 1
ATOM 1404 O O . GLY A 1 187 ? -4.110 -10.596 -1.127 1.00 69.50 187 GLY A O 1
ATOM 1405 N N . GLY A 1 188 ? -3.460 -9.326 -2.881 1.00 86.25 188 GLY A N 1
ATOM 1406 C CA . GLY A 1 188 ? -3.155 -8.103 -2.121 1.00 86.25 188 GLY A CA 1
ATOM 1407 C C . GLY A 1 188 ? -1.866 -8.193 -1.296 1.00 86.25 188 GLY A C 1
ATOM 1408 O O . GLY A 1 188 ? -1.046 -9.071 -1.538 1.00 86.25 188 GLY A O 1
ATOM 1409 N N . PHE A 1 189 ? -1.722 -7.276 -0.340 1.00 92.62 189 PHE A N 1
ATOM 1410 C CA . PHE A 1 189 ? -0.642 -7.208 0.638 1.00 92.62 189 PHE A CA 1
ATOM 1411 C C . PHE A 1 189 ? -1.114 -7.699 2.012 1.00 92.62 189 PHE A C 1
ATOM 1413 O O . PHE A 1 189 ? -2.225 -7.381 2.440 1.00 92.62 189 PHE A O 1
ATOM 1420 N N . LYS A 1 190 ? -0.278 -8.437 2.727 1.00 94.19 190 LYS A N 1
ATOM 1421 C CA . LYS A 1 190 ? -0.530 -9.066 4.018 1.00 94.19 190 LYS A CA 1
ATOM 1422 C C . LYS A 1 190 ? 0.050 -8.239 5.149 1.00 94.19 190 LYS A C 1
ATOM 1424 O O . LYS A 1 190 ? 1.161 -7.726 5.077 1.00 94.19 190 LYS A O 1
ATOM 1429 N N . GLY A 1 191 ? -0.703 -8.165 6.232 1.00 96.00 191 GLY A N 1
ATOM 1430 C CA . GLY A 1 191 ? -0.283 -7.508 7.454 1.00 96.00 191 GLY A CA 1
ATOM 1431 C C . GLY A 1 191 ? -0.957 -8.094 8.676 1.00 96.00 191 GLY A C 1
ATOM 1432 O O . GLY A 1 191 ? -1.638 -9.121 8.611 1.00 96.00 191 GLY A O 1
ATOM 1433 N N . THR A 1 192 ? -0.789 -7.400 9.793 1.00 96.88 192 THR A N 1
ATOM 1434 C CA . THR A 1 192 ? -1.330 -7.807 11.085 1.00 96.88 192 THR A CA 1
ATOM 1435 C C . THR A 1 192 ? -2.029 -6.653 11.788 1.00 96.88 192 THR A C 1
ATOM 1437 O O . THR A 1 192 ? -1.706 -5.481 11.592 1.00 96.88 192 THR A O 1
ATOM 1440 N N . LEU A 1 193 ? -3.014 -6.995 12.612 1.00 96.12 193 LEU A N 1
ATOM 1441 C CA . LEU A 1 193 ? -3.693 -6.101 13.530 1.00 96.12 193 LEU A CA 1
ATOM 1442 C C . LEU A 1 193 ? -3.449 -6.586 14.957 1.00 96.12 193 LEU A C 1
ATOM 1444 O O . LEU A 1 193 ? -3.882 -7.673 15.341 1.00 96.12 193 LEU A O 1
ATOM 1448 N N . THR A 1 194 ? -2.826 -5.734 15.761 1.00 94.75 194 THR A N 1
ATOM 1449 C CA . THR A 1 194 ? -2.491 -6.019 17.154 1.00 94.75 194 THR A CA 1
ATOM 1450 C C . THR A 1 194 ? -3.233 -5.064 18.080 1.00 94.75 194 THR A C 1
ATOM 1452 O O . THR A 1 194 ? -3.184 -3.851 17.903 1.00 94.75 194 THR A O 1
ATOM 1455 N N . GLY A 1 195 ? -3.913 -5.606 19.092 1.00 91.88 195 GLY A N 1
ATOM 1456 C CA . GLY A 1 195 ? -4.447 -4.831 20.211 1.00 91.88 195 GLY A CA 1
ATOM 1457 C C . GLY A 1 195 ? -3.497 -4.917 21.401 1.00 91.88 195 GLY A C 1
ATOM 1458 O O . GLY A 1 195 ? -3.323 -5.994 21.966 1.00 91.88 195 GLY A O 1
ATOM 1459 N N . ILE A 1 196 ? -2.885 -3.799 21.781 1.00 91.62 196 ILE A N 1
ATOM 1460 C CA . ILE A 1 196 ? -2.039 -3.686 22.970 1.00 91.62 196 ILE A CA 1
ATOM 1461 C C . ILE A 1 196 ? -2.923 -3.209 24.125 1.00 91.62 196 ILE A C 1
ATOM 1463 O O . ILE A 1 196 ? -3.397 -2.072 24.070 1.00 91.62 196 ILE A O 1
ATOM 1467 N N . PRO A 1 197 ? -3.152 -4.024 25.171 1.00 88.81 197 PRO A N 1
ATOM 1468 C CA . PRO A 1 197 ? -3.934 -3.603 26.324 1.00 88.81 197 PRO A CA 1
ATOM 1469 C C . PRO A 1 197 ? -3.375 -2.317 26.925 1.00 88.81 197 PRO A C 1
ATOM 1471 O O . PRO A 1 197 ? -2.208 -2.256 27.319 1.00 88.81 197 PRO A O 1
ATOM 1474 N N . THR A 1 198 ? -4.210 -1.294 27.030 1.00 82.69 198 THR A N 1
ATOM 1475 C CA . THR A 1 198 ? -3.880 -0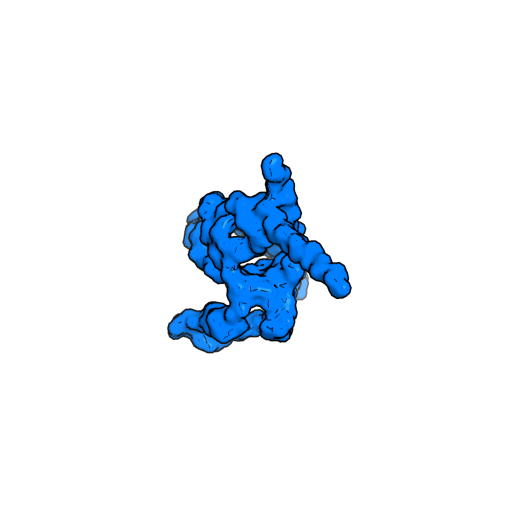.119 27.830 1.00 82.69 198 THR A CA 1
ATOM 1476 C C . THR A 1 198 ? -4.249 -0.464 29.265 1.00 82.69 198 THR A C 1
ATOM 1478 O O . THR A 1 198 ? -5.419 -0.728 29.546 1.00 82.69 198 THR A O 1
ATOM 1481 N N . ALA A 1 199 ? -3.258 -0.566 30.155 1.00 74.62 199 ALA A N 1
ATOM 1482 C CA . ALA A 1 199 ? -3.511 -0.864 31.563 1.00 74.62 199 ALA A CA 1
ATOM 1483 C C . ALA A 1 199 ? -4.555 0.118 32.146 1.00 74.62 199 ALA A C 1
ATOM 1485 O O . ALA A 1 199 ? -4.545 1.288 31.753 1.00 74.62 199 ALA A O 1
ATOM 1486 N N . PRO A 1 200 ? -5.451 -0.346 33.036 1.00 57.38 200 PRO A N 1
ATOM 1487 C CA . PRO A 1 200 ? -6.374 0.534 33.747 1.00 57.38 200 PRO A CA 1
ATOM 1488 C C . PRO A 1 200 ? -5.651 1.527 34.665 1.00 57.38 200 PRO A C 1
ATOM 1490 O O . PRO A 1 200 ? -4.550 1.192 35.167 1.00 57.38 200 PRO A O 1
#

Nearest PDB structures (foldseek):
  8b0f-assembly1_B  TM=1.356E-01  e=3.277E-01  Homo sapiens
  8b0g-assembly1_D  TM=1.395E-01  e=4.942E-01  Homo sapiens

Foldseek 3Di:
DDDDDPPPQFKFKKWWWFWDWDWDQDQQKIKIKTKTDIWIDHIDSDPWFKIWFKIKIKMKIFVQSCCVRPPDPFKGKGKMKMKIWMDHGDMKTKDFQDVVVVVCPPCDPVCVPQDPLPDPDSPQFGIKIKDFDWIWMKIWMKMWMAGNVRDIDIDIDIDIDIDTWIWIWTHGPFKIFIDTSVVSDRRHTIITMDTHGDDD

pLDDT: mean 82.56, std 16.74, range [37.28, 98.19]

Radius of gyration: 21.62 Å; Cα contacts (8 Å, |Δi|>4): 461; chains: 1; bounding box: 52×38×73 Å

Mean predicted aligned error: 8.9 Å

Solvent-accessible surface area (backbone atoms only — not comparable to full-atom values): 10863 Å² total; per-residue (Å²): 134,84,77,78,79,76,78,73,74,56,42,15,40,33,42,36,43,29,77,36,76,50,76,46,75,57,86,47,26,41,35,40,35,38,41,38,37,46,34,37,24,86,50,51,62,56,91,58,45,66,29,42,28,37,39,37,40,37,38,38,33,38,50,37,48,26,25,85,62,75,39,68,97,56,47,49,47,41,34,42,40,37,37,45,29,37,31,81,73,41,71,44,54,32,37,71,53,51,61,70,63,54,71,52,61,78,56,44,100,87,38,80,78,61,77,74,72,85,67,77,66,83,85,64,49,60,26,30,32,74,43,65,53,63,25,52,29,41,37,41,38,40,40,40,41,30,46,77,90,66,54,71,53,77,52,72,55,77,48,76,52,76,47,72,46,50,40,38,37,40,27,35,94,44,44,31,35,40,36,49,67,89,71,71,55,90,77,47,42,56,33,40,47,45,71,46,73,53,80,132